Protein AF-0000000080575360 (afdb_homodimer)

pLDDT: mean 84.56, std 17.63, range [35.12, 98.69]

Foldseek 3Di:
DDPVCVVVVVVVVVVVVVPDPPPPCPPDDDDDDDDDDAADDALAKEKEKAKDADPVQQKMKIWMFIAHRVRDGDDIDIDTDHHDDRLVRRLVRVVVRVVVCVVVVHDHYHYDYPDPSNVVVVVCCVVPDDDDDPQLCVLVVVVVVVCVPPDPDDDDDPDDDPVSVVVVVCVVVPPDDDDDDDDDDD/DDPVVVVVVVVVVVVVVVPDPPPPPPPDDDDDDDDDDAADDALAKEKEKAKDADPVQQKMKIKMFIAHRVRDGDDIDIDTGRHDDRLGRRLVRVVVRVVVCVVVVHDHYHYDYPDPSNVVVVVCCVVPDDDDDPQLCVLVVVVVVVCVPPDPDDDDDPDDDPVSVVVVVCVVVPPDDDDDDDDDDD

Secondary structure (DSSP, 8-state):
--HHHHHHHHHHHHHHHHH--S----EEEEEEEEE---PPPTT-EEEEEEEEE-TTT--EEEEEEEE-TT--EEEEEEEEESS--HHHHHHHHHHHHHHHHHHTT--SEEEEES-HHHHHHHHHHHHHEEE--GGG-HHHHHHHHHGGGSPSEEEEESS--GGGHHHHHHHHHT--EEEEEEEEE-/--HHHHHHHHHHHHHHHHH--S----EEEEEEEEE---PPPTT-EEEEEEEEE-TTT--EEEEEEEE-TT--EEEEEEEEESS--HHHHHHHHHHHHHHHHHHTT--SEEEEES-HHHHHHHHHHHHHEEE--GGG-HHHHHHHHHGGGSPSEEEEESS--GGGHHHHHHHHHT--EEEEEEEEE-

Organism: Ricinus communis (NCBI:txid3988)

Sequence (372 aa):
MTVHQILAYHQEIEKANITNGGLNHNTTVRTPVSLCWNPPPSSFFKLNTDGVVHQSSGHGYVGGLIRDTNGRWVAGFSINISLCSITCAELWGVYQGLMLANRLGIVNLMVEVDSMAVTTFAERMSTTVKHIYRETNRAADRLAAFAVNLSRGVHTLQQAPLELVPWLLHDIVGVSYNRRVTVFVSMTVHQILAYHQEIEKANITNGGLNHNTTVRTPVSLCWNPPPSSFFKLNTDGVVHQSSGHGYVGGLIRDTNGRWVAGFSINISLCSITCAELWGVYQGLMLANRLGIVNLMVEVDSMAVTTFAERMSTTVKHIYRETNRAADRLAAFAVNLSRGVHTLQQAPLELVPWLLHDIVGVSYNRRVTVFVS

Solvent-accessible surface area (backbone atoms only — not comparable to full-atom values): 19581 Å² total; per-residue (Å²): 134,54,70,67,58,52,52,53,46,47,55,46,46,56,51,50,60,67,63,61,75,68,82,65,80,57,50,67,41,72,43,82,40,81,37,45,45,74,63,37,59,86,89,26,29,29,36,35,32,24,45,47,48,43,80,89,74,24,36,21,19,16,4,25,36,32,25,34,47,78,47,45,84,62,37,32,32,24,23,23,44,79,59,48,53,56,70,54,31,37,47,46,22,52,52,52,47,52,52,52,34,53,75,71,65,56,77,49,61,40,34,40,29,61,41,65,67,53,50,52,46,23,46,50,40,45,74,35,50,40,72,48,59,63,81,46,42,54,58,17,45,49,31,12,58,54,13,71,82,47,70,80,40,82,43,78,29,76,62,81,57,76,88,49,48,65,51,45,49,38,37,57,74,51,54,64,42,79,42,73,40,81,38,80,41,130,134,53,70,67,57,51,52,54,45,48,55,47,45,57,50,49,60,68,63,61,74,67,83,66,81,57,49,67,43,73,42,79,39,80,38,47,44,74,62,37,58,86,89,26,28,30,36,34,32,24,46,47,49,42,79,90,73,26,33,19,18,14,3,25,37,33,26,35,47,78,48,44,84,63,38,33,33,25,24,23,42,68,77,46,52,56,69,53,30,36,47,48,21,50,53,54,47,52,52,50,34,52,75,72,67,56,79,49,60,40,32,40,29,61,40,65,66,53,51,52,46,24,46,50,41,48,75,36,52,40,71,49,59,64,80,47,42,54,60,17,46,50,31,13,58,54,14,71,80,48,69,80,42,81,43,79,30,76,62,81,56,75,88,49,47,65,50,44,49,36,38,58,75,52,54,63,44,80,43,73,41,81,39,79,41,128

Radius of gyration: 23.25 Å; Cα contacts (8 Å, |Δi|>4): 716; chains: 2; bounding box: 64×61×52 Å

InterPro domains:
  IPR002156 Ribonuclease H domain [PF13456] (48-123)
  IPR012337 Ribonuclease H-like superfamily [SSF53098] (45-150)
  IPR036397 Ribonuclease H superfamily [G3DSA:3.30.420.10] (45-127)
  IPR044730 Ribonuclease H-like domain, plant type [cd06222] (47-144)
  IPR053151 Ribonuclease H-like [PTHR47723] (29-174)

Structure (mmCIF, N/CA/C/O backbone):
data_AF-0000000080575360-model_v1
#
loop_
_entity.id
_entity.type
_entity.pdbx_description
1 polymer 'RNase H type-1 domain-containing protein'
#
loop_
_atom_site.group_PDB
_atom_site.id
_atom_site.type_symbol
_atom_site.label_atom_id
_atom_site.label_alt_id
_atom_site.label_comp_id
_atom_site.label_asym_id
_atom_site.label_entity_id
_atom_site.label_seq_id
_atom_site.pdbx_PDB_ins_code
_atom_site.Cartn_x
_atom_site.Cartn_y
_atom_site.Cartn_z
_atom_site.occupancy
_atom_site.B_iso_or_equiv
_atom_site.auth_seq_id
_atom_site.auth_comp_id
_atom_site.auth_asym_id
_atom_site.auth_atom_id
_atom_site.pdbx_PDB_model_num
ATOM 1 N N . MET A 1 1 ? 9.281 32.844 -6.898 1 35.25 1 MET A N 1
ATOM 2 C CA . MET A 1 1 ? 9.172 31.562 -7.605 1 35.25 1 MET A CA 1
ATOM 3 C C . MET A 1 1 ? 8.367 30.562 -6.789 1 35.25 1 MET A C 1
ATOM 5 O O . MET A 1 1 ? 8.633 30.375 -5.602 1 35.25 1 MET A O 1
ATOM 9 N N . THR A 1 2 ? 7.18 30.141 -7.23 1 39.41 2 THR A N 1
ATOM 10 C CA . THR A 1 2 ? 6.23 29.375 -6.441 1 39.41 2 THR A CA 1
ATOM 11 C C . THR A 1 2 ? 6.711 27.922 -6.277 1 39.41 2 THR A C 1
ATOM 13 O O . THR A 1 2 ? 7.562 27.469 -7.035 1 39.41 2 THR A O 1
ATOM 16 N N . VAL A 1 3 ? 6.246 27.281 -5.359 1 40.88 3 VAL A N 1
ATOM 17 C CA . VAL A 1 3 ? 6.594 25.906 -5.043 1 40.88 3 VAL A CA 1
ATOM 18 C C . VAL A 1 3 ? 6.34 25.016 -6.262 1 40.88 3 VAL A C 1
ATOM 20 O O . VAL A 1 3 ? 7.148 24.141 -6.578 1 40.88 3 VAL A O 1
ATOM 23 N N . HIS A 1 4 ? 5.324 25.328 -7.027 1 42.28 4 HIS A N 1
ATOM 24 C CA . HIS A 1 4 ? 5.027 24.609 -8.258 1 42.28 4 HIS A CA 1
ATOM 25 C C . HIS A 1 4 ? 6.129 24.797 -9.297 1 42.28 4 HIS A C 1
ATOM 27 O O . HIS A 1 4 ? 6.512 23.859 -9.984 1 42.28 4 HIS A O 1
ATOM 33 N N . GLN A 1 5 ? 6.633 26.016 -9.328 1 47.97 5 GLN A N 1
ATOM 34 C CA . GLN A 1 5 ? 7.695 26.312 -10.281 1 47.97 5 GLN A CA 1
ATOM 35 C C . GLN A 1 5 ? 9 25.625 -9.883 1 47.97 5 GLN A C 1
ATOM 37 O O . GLN A 1 5 ? 9.727 25.125 -10.75 1 47.97 5 GLN A O 1
ATOM 42 N N . ILE A 1 6 ? 9.164 25.375 -8.57 1 44.34 6 ILE A N 1
ATOM 43 C CA . ILE A 1 6 ? 10.375 24.734 -8.062 1 44.34 6 ILE A CA 1
ATOM 44 C C . ILE A 1 6 ? 10.273 23.219 -8.242 1 44.34 6 ILE A C 1
ATOM 46 O O . ILE A 1 6 ? 11.227 22.594 -8.703 1 44.34 6 ILE A O 1
ATOM 50 N N . LEU A 1 7 ? 9.141 22.609 -8.094 1 48.47 7 LEU A N 1
ATOM 51 C CA . LEU A 1 7 ? 8.945 21.172 -8.266 1 48.47 7 LEU A CA 1
ATOM 52 C C . LEU A 1 7 ? 8.953 20.797 -9.742 1 48.47 7 LEU A C 1
ATOM 54 O O . LEU A 1 7 ? 9.562 19.797 -10.125 1 48.47 7 LEU A O 1
ATOM 58 N N . ALA A 1 8 ? 8.273 21.609 -10.578 1 49.69 8 ALA A N 1
ATOM 59 C CA . ALA A 1 8 ? 8.359 21.438 -12.023 1 49.69 8 ALA A CA 1
ATOM 60 C C . ALA A 1 8 ? 9.789 21.609 -12.516 1 49.69 8 ALA A C 1
ATOM 62 O O . ALA A 1 8 ? 10.25 20.875 -13.391 1 49.69 8 ALA A O 1
ATOM 63 N N . TYR A 1 9 ? 10.484 22.547 -11.969 1 45.66 9 TYR A N 1
ATOM 64 C CA . TYR A 1 9 ? 11.875 22.844 -12.305 1 45.66 9 TYR A CA 1
ATOM 65 C C . TYR A 1 9 ? 12.781 21.688 -11.867 1 45.66 9 TYR A C 1
ATOM 67 O O . TYR A 1 9 ? 13.656 21.266 -12.625 1 45.66 9 TYR A O 1
ATOM 75 N N . HIS A 1 10 ? 12.516 21.016 -10.766 1 48.59 10 HIS A N 1
ATOM 76 C CA . HIS A 1 10 ? 13.32 19.891 -10.305 1 48.59 10 HIS A CA 1
ATOM 77 C C . HIS A 1 10 ? 13.047 18.641 -11.141 1 48.59 10 HIS A C 1
ATOM 79 O O . HIS A 1 10 ? 13.977 17.906 -11.477 1 48.59 10 HIS A O 1
ATOM 85 N N . GLN A 1 11 ? 11.766 18.391 -11.43 1 50.88 11 GLN A N 1
ATOM 86 C CA . GLN A 1 11 ? 11.445 17.297 -12.336 1 50.88 11 GLN A CA 1
ATOM 87 C C . GLN A 1 11 ? 12.047 17.531 -13.719 1 50.88 11 GLN A C 1
ATOM 89 O O . GLN A 1 11 ? 12.547 16.609 -14.352 1 50.88 11 GLN A O 1
ATOM 94 N N . GLU A 1 12 ? 12.023 18.734 -14.172 1 49.62 12 GLU A N 1
ATOM 95 C CA . GLU A 1 12 ? 12.648 19.125 -15.43 1 49.62 12 GLU A CA 1
ATOM 96 C C . GLU A 1 12 ? 14.172 19.016 -15.352 1 49.62 12 GLU A C 1
ATOM 98 O O . GLU A 1 12 ? 14.812 18.578 -16.312 1 49.62 12 GLU A O 1
ATOM 103 N N . ILE A 1 13 ? 14.719 19.359 -14.227 1 44.38 13 ILE A N 1
ATOM 104 C CA . ILE A 1 13 ? 16.156 19.25 -14.039 1 44.38 13 ILE A CA 1
ATOM 105 C C . ILE A 1 13 ? 16.562 17.766 -13.984 1 44.38 13 ILE A C 1
ATOM 107 O O . ILE A 1 13 ? 17.562 17.375 -14.594 1 44.38 13 ILE A O 1
ATOM 111 N N . GLU A 1 14 ? 15.734 17 -13.305 1 45.41 14 GLU A N 1
ATOM 112 C CA . GLU A 1 14 ? 16.047 15.57 -13.273 1 45.41 14 GLU A CA 1
ATOM 113 C C . GLU A 1 14 ? 15.961 14.953 -14.664 1 45.41 14 GLU A C 1
ATOM 115 O O . GLU A 1 14 ? 16.812 14.148 -15.039 1 45.41 14 GLU A O 1
ATOM 120 N N . LYS A 1 15 ? 14.906 15.406 -15.336 1 44.59 15 LYS A N 1
ATOM 121 C CA . LYS A 1 15 ? 14.773 14.945 -16.719 1 44.59 15 LYS A CA 1
ATOM 122 C C . LYS A 1 15 ? 15.898 15.492 -17.594 1 44.59 15 LYS A C 1
ATOM 124 O O . LYS A 1 15 ? 16.438 14.781 -18.438 1 44.59 15 LYS A O 1
ATOM 129 N N . ALA A 1 16 ? 16.125 16.812 -17.484 1 43.5 16 ALA A N 1
ATOM 130 C CA . ALA A 1 16 ? 17.156 17.453 -18.297 1 43.5 16 ALA A CA 1
ATOM 131 C C . ALA A 1 16 ? 18.531 16.828 -18.016 1 43.5 16 ALA A C 1
ATOM 133 O O . ALA A 1 16 ? 19.344 16.656 -18.922 1 43.5 16 ALA A O 1
ATOM 134 N N . ASN A 1 17 ? 18.797 16.422 -16.812 1 41.41 17 ASN A N 1
ATOM 135 C CA . ASN A 1 17 ? 20.078 15.812 -16.516 1 41.41 17 ASN A CA 1
ATOM 136 C C . ASN A 1 17 ? 20.219 14.445 -17.172 1 41.41 17 ASN A C 1
ATOM 138 O O . ASN A 1 17 ? 21.344 13.961 -17.391 1 41.41 17 ASN A O 1
ATOM 142 N N . ILE A 1 18 ? 19.141 13.773 -17.469 1 38.88 18 ILE A N 1
ATOM 143 C CA . ILE A 1 18 ? 19.297 12.477 -18.109 1 38.88 18 ILE A CA 1
ATOM 144 C C . ILE A 1 18 ? 19.719 12.68 -19.562 1 38.88 18 ILE A C 1
ATOM 146 O O . ILE A 1 18 ? 20.453 11.867 -20.125 1 38.88 18 ILE A O 1
ATOM 150 N N . THR A 1 19 ? 19.047 13.656 -20.188 1 36.69 19 THR A N 1
ATOM 151 C CA . THR A 1 19 ? 19.297 13.711 -21.625 1 36.69 19 THR A CA 1
ATOM 152 C C . THR A 1 19 ? 20.703 14.258 -21.906 1 36.69 19 THR A C 1
ATOM 154 O O . THR A 1 19 ? 21.328 13.867 -22.875 1 36.69 19 THR A O 1
ATOM 157 N N . ASN A 1 20 ? 21.016 15.5 -21.578 1 38.16 20 ASN A N 1
ATOM 158 C CA . ASN A 1 20 ? 22.219 16.078 -22.156 1 38.16 20 ASN A CA 1
ATOM 159 C C . ASN A 1 20 ? 23.484 15.438 -21.594 1 38.16 20 ASN A C 1
ATOM 161 O O . ASN A 1 20 ? 23.75 15.539 -20.391 1 38.16 20 ASN A O 1
ATOM 165 N N . GLY A 1 21 ? 24.062 14.406 -22.141 1 38.56 21 GLY A N 1
ATOM 166 C CA . GLY A 1 21 ? 25.344 13.727 -22.078 1 38.56 21 GLY A CA 1
ATOM 167 C C . GLY A 1 21 ? 26.516 14.68 -21.938 1 38.56 21 GLY A C 1
ATOM 168 O O . GLY A 1 21 ? 27.672 14.258 -21.984 1 38.56 21 GLY A O 1
ATOM 169 N N . GLY A 1 22 ? 26.469 15.945 -22.609 1 38.97 22 GLY A N 1
ATOM 170 C CA . GLY A 1 22 ? 27.719 16.672 -22.406 1 38.97 22 GLY A CA 1
ATOM 171 C C . GLY A 1 22 ? 28 16.953 -20.938 1 38.97 22 GLY A C 1
ATOM 172 O O . GLY A 1 22 ? 27.094 17.266 -20.172 1 38.97 22 GLY A O 1
ATOM 173 N N . LEU A 1 23 ? 28.984 16.328 -20.25 1 40.28 23 LEU A N 1
ATOM 174 C CA . LEU A 1 23 ? 29.547 16.562 -18.922 1 40.28 23 LEU A CA 1
ATOM 175 C C . LEU A 1 23 ? 29.5 18.047 -18.578 1 40.28 23 LEU A C 1
ATOM 177 O O . LEU A 1 23 ? 30.469 18.766 -18.781 1 40.28 23 LEU A O 1
ATOM 181 N N . ASN A 1 24 ? 28.688 18.906 -19.188 1 41.62 24 ASN A N 1
ATOM 182 C CA . ASN A 1 24 ? 28.766 20.25 -18.625 1 41.62 24 ASN A CA 1
ATOM 183 C C . ASN A 1 24 ? 28.594 20.234 -17.109 1 41.62 24 ASN A C 1
ATOM 185 O O . ASN A 1 24 ? 27.641 19.641 -16.594 1 41.62 24 ASN A O 1
ATOM 189 N N . HIS A 1 25 ? 29.734 20.297 -16.281 1 48.38 25 HIS A N 1
ATOM 190 C CA . HIS A 1 25 ? 29.875 20.469 -14.844 1 48.38 25 HIS A CA 1
ATOM 191 C C . HIS A 1 25 ? 28.75 21.328 -14.289 1 48.38 25 HIS A C 1
ATOM 193 O O . HIS A 1 25 ? 28.844 22.562 -14.305 1 48.38 25 HIS A O 1
ATOM 199 N N . ASN A 1 26 ? 27.688 21.062 -14.656 1 53.66 26 ASN A N 1
ATOM 200 C CA . ASN A 1 26 ? 26.641 21.828 -13.984 1 53.66 26 ASN A CA 1
ATOM 201 C C . ASN A 1 26 ? 26.812 21.812 -12.469 1 53.66 26 ASN A C 1
ATOM 203 O O . ASN A 1 26 ? 26.812 20.75 -11.852 1 53.66 26 ASN A O 1
ATOM 207 N N . THR A 1 27 ? 27.562 22.828 -12.023 1 73.25 27 THR A N 1
ATOM 208 C CA . THR A 1 27 ? 27.766 23.062 -10.602 1 73.25 27 THR A CA 1
ATOM 209 C C . THR A 1 27 ? 26.422 23.141 -9.867 1 73.25 27 THR A C 1
ATOM 211 O O . THR A 1 27 ? 25.484 23.766 -10.359 1 73.25 27 THR A O 1
ATOM 214 N N . THR A 1 28 ? 26.125 22.234 -9.023 1 77.56 28 THR A N 1
ATOM 215 C CA . THR A 1 28 ? 24.969 22.297 -8.156 1 77.56 28 THR A CA 1
ATOM 216 C C . THR A 1 28 ? 25.234 23.172 -6.938 1 77.56 28 THR A C 1
ATOM 218 O O . THR A 1 28 ? 26.359 23.188 -6.414 1 77.56 28 THR A O 1
ATOM 221 N N . VAL A 1 29 ? 24.453 24.172 -6.793 1 83.75 29 VAL A N 1
ATOM 222 C CA . VAL A 1 29 ? 24.547 25 -5.59 1 83.75 29 VAL A CA 1
ATOM 223 C C . VAL A 1 29 ? 23.344 24.734 -4.688 1 83.75 29 VAL A C 1
ATOM 225 O O . VAL A 1 29 ? 22.234 24.438 -5.172 1 83.75 29 VAL A O 1
ATOM 228 N N . ARG A 1 30 ? 23.594 24.75 -3.447 1 84.44 30 ARG A N 1
ATOM 229 C CA . ARG A 1 30 ? 22.5 24.641 -2.479 1 84.44 30 ARG A CA 1
ATOM 230 C C . ARG A 1 30 ? 21.922 26.016 -2.156 1 84.44 30 ARG A C 1
ATOM 232 O O . ARG A 1 30 ? 22.641 26.922 -1.737 1 84.44 30 ARG A O 1
ATOM 239 N N . THR A 1 31 ? 20.672 26.219 -2.465 1 87.06 31 THR A N 1
ATOM 240 C CA . THR A 1 31 ? 20 27.484 -2.188 1 87.06 31 THR A CA 1
ATOM 241 C C . THR A 1 31 ? 18.938 27.297 -1.118 1 87.06 31 THR A C 1
ATOM 243 O O . THR A 1 31 ? 18.219 26.281 -1.11 1 87.06 31 THR A O 1
ATOM 246 N N . PRO A 1 32 ? 18.891 28.328 -0.187 1 88.25 32 PRO A N 1
ATOM 247 C CA . PRO A 1 32 ? 17.844 28.234 0.832 1 88.25 32 PRO A CA 1
ATOM 248 C C . PRO A 1 32 ? 16.453 28.516 0.276 1 88.25 32 PRO A C 1
ATOM 250 O O . PRO A 1 32 ? 16.281 29.422 -0.547 1 88.25 32 PRO A O 1
ATOM 253 N N . VAL A 1 33 ? 15.602 27.641 0.615 1 88.44 33 VAL A N 1
ATOM 254 C CA . VAL A 1 33 ? 14.203 27.859 0.254 1 88.44 33 VAL A CA 1
ATOM 255 C C . VAL A 1 33 ? 13.336 27.844 1.511 1 88.44 33 VAL A C 1
ATOM 257 O O . VAL A 1 33 ? 13.602 27.078 2.443 1 88.44 33 VAL A O 1
ATOM 260 N N . SER A 1 34 ? 12.367 28.781 1.526 1 90.5 34 SER A N 1
ATOM 261 C CA . SER A 1 34 ? 11.406 28.844 2.623 1 90.5 34 SER A CA 1
ATOM 262 C C . SER A 1 34 ? 10.172 28 2.322 1 90.5 34 SER A C 1
ATOM 264 O O . SER A 1 34 ? 9.492 28.219 1.318 1 90.5 34 SER A O 1
ATOM 266 N N . LEU A 1 35 ? 9.938 27.031 3.25 1 92.25 35 LEU A N 1
ATOM 267 C CA . LEU A 1 35 ? 8.852 26.078 3.023 1 92.25 35 LEU A CA 1
ATOM 268 C C . LEU A 1 35 ? 7.836 26.125 4.164 1 92.25 35 LEU A C 1
ATOM 270 O O . LEU A 1 35 ? 8.211 26.281 5.328 1 92.25 35 LEU A O 1
ATOM 274 N N . CYS A 1 36 ? 6.586 26.109 3.812 1 93.38 36 CYS A N 1
ATOM 275 C CA . CYS A 1 36 ? 5.523 26 4.805 1 93.38 36 CYS A CA 1
ATOM 276 C C . CYS A 1 36 ? 4.422 25.062 4.336 1 93.38 36 CYS A C 1
ATOM 278 O O . CYS A 1 36 ? 4.383 24.688 3.166 1 93.38 36 CYS A O 1
ATOM 280 N N . TRP A 1 37 ? 3.643 24.609 5.285 1 94.56 37 TRP A N 1
ATOM 281 C CA . TRP A 1 37 ? 2.477 23.812 4.898 1 94.56 37 TRP A CA 1
ATOM 282 C C . TRP A 1 37 ? 1.495 24.656 4.09 1 94.56 37 TRP A C 1
ATOM 284 O O . TRP A 1 37 ? 1.173 25.781 4.473 1 94.56 37 TRP A O 1
ATOM 294 N N . ASN A 1 38 ? 1.04 24.109 2.959 1 93.88 38 ASN A N 1
ATOM 295 C CA . ASN A 1 38 ? 0.046 24.781 2.123 1 93.88 38 ASN A CA 1
ATOM 296 C C . ASN A 1 38 ? -1.329 24.125 2.268 1 93.88 38 ASN A C 1
ATOM 298 O O . ASN A 1 38 ? -1.479 22.922 2.059 1 93.88 38 ASN A O 1
ATOM 302 N N . PRO A 1 39 ? -2.279 24.984 2.641 1 95.31 39 PRO A N 1
ATOM 303 C CA . PRO A 1 39 ? -3.627 24.406 2.75 1 95.31 39 PRO A CA 1
ATOM 304 C C . PRO A 1 39 ? -4.168 23.922 1.412 1 95.31 39 PRO A C 1
ATOM 306 O O . PRO A 1 39 ? -3.734 24.375 0.355 1 95.31 39 PRO A O 1
ATOM 309 N N . PRO A 1 40 ? -5.07 22.891 1.495 1 95.62 40 PRO A N 1
ATOM 310 C CA . PRO A 1 40 ? -5.723 22.484 0.247 1 95.62 40 PRO A CA 1
ATOM 311 C C . PRO A 1 40 ? -6.676 23.562 -0.288 1 95.62 40 PRO A C 1
ATOM 313 O O . PRO A 1 40 ? -7.074 24.453 0.453 1 95.62 40 PRO A O 1
ATOM 316 N N . PRO A 1 41 ? -6.949 23.5 -1.613 1 94.56 41 PRO A N 1
ATOM 317 C CA . PRO A 1 41 ? -7.918 24.469 -2.15 1 94.56 41 PRO A CA 1
ATOM 318 C C . PRO A 1 41 ? -9.312 24.281 -1.56 1 94.56 41 PRO A C 1
ATOM 320 O O . PRO A 1 41 ? -9.57 23.297 -0.861 1 94.56 41 PRO A O 1
ATOM 323 N N . SER A 1 42 ? -10.195 25.234 -1.88 1 95.06 42 SER A N 1
ATOM 324 C CA . SER A 1 42 ? -11.562 25.203 -1.363 1 95.06 42 SER A CA 1
ATOM 325 C C . SER A 1 42 ? -12.273 23.922 -1.752 1 95.06 42 SER A C 1
ATOM 327 O O . SER A 1 42 ? -12.125 23.438 -2.877 1 95.06 42 SER A O 1
ATOM 329 N N . SER A 1 43 ? -13.031 23.297 -0.833 1 95.06 43 SER A N 1
ATOM 330 C CA . SER A 1 43 ? -13.859 22.109 -1.013 1 95.06 43 SER A CA 1
ATOM 331 C C . SER A 1 43 ? -13.023 20.844 -0.953 1 95.06 43 SER A C 1
ATOM 333 O O . SER A 1 43 ? -13.555 19.734 -1.096 1 95.06 43 SER A O 1
ATOM 335 N N . PHE A 1 44 ? -11.695 21.078 -0.755 1 96.62 44 PHE A N 1
ATOM 336 C CA . PHE A 1 44 ? -10.828 19.906 -0.64 1 96.62 44 PHE A CA 1
ATOM 337 C C . PHE A 1 44 ? -10.367 19.719 0.8 1 96.62 44 PHE A C 1
ATOM 339 O O . PHE A 1 44 ? -10.414 20.656 1.602 1 96.62 44 PHE A O 1
ATOM 346 N N . PHE A 1 45 ? -9.961 18.531 1.063 1 97.94 45 PHE A N 1
ATOM 347 C CA . PHE A 1 45 ? -9.273 18.172 2.301 1 97.94 45 PHE A CA 1
ATOM 348 C C . PHE A 1 45 ? -7.871 17.641 2.012 1 97.94 45 PHE A C 1
ATOM 350 O O . PHE A 1 45 ? -7.578 17.234 0.888 1 97.94 45 PHE A O 1
ATOM 357 N N . LYS A 1 46 ? -7.078 17.75 3.039 1 98.31 46 LYS A N 1
ATOM 358 C CA . LYS A 1 46 ? -5.711 17.281 2.857 1 98.31 46 LYS A CA 1
ATOM 359 C C . LYS A 1 46 ? -5.332 16.266 3.93 1 98.31 46 LYS A C 1
ATOM 361 O O . LYS A 1 46 ? -5.547 16.5 5.121 1 98.31 46 LYS A O 1
ATOM 366 N N . LEU A 1 47 ? -4.816 15.156 3.436 1 98.25 47 LEU A N 1
ATOM 367 C CA . LEU A 1 47 ? -4.242 14.125 4.293 1 98.25 47 LEU A CA 1
ATOM 368 C C . LEU A 1 47 ? -2.719 14.211 4.301 1 98.25 47 LEU A C 1
ATOM 370 O O . LEU A 1 47 ? -2.086 14.188 3.242 1 98.25 47 LEU A O 1
ATOM 374 N N . ASN A 1 48 ? -2.127 14.383 5.461 1 98.44 48 ASN A N 1
ATOM 375 C CA . ASN A 1 48 ? -0.691 14.242 5.68 1 98.44 48 ASN A CA 1
ATOM 376 C C . ASN A 1 48 ? -0.371 13.031 6.543 1 98.44 48 ASN A C 1
ATOM 378 O O . ASN A 1 48 ? -1.029 12.789 7.559 1 98.44 48 ASN A O 1
ATOM 382 N N . THR A 1 49 ? 0.586 12.219 6.098 1 97.81 49 THR A N 1
ATOM 383 C CA . THR A 1 49 ? 0.984 11.047 6.867 1 97.81 49 THR A CA 1
ATOM 384 C C . THR A 1 49 ? 2.5 11 7.035 1 97.81 49 THR A C 1
ATOM 386 O O . THR A 1 49 ? 3.234 11.641 6.281 1 97.81 49 THR A O 1
ATOM 389 N N . ASP A 1 50 ? 2.916 10.336 8.062 1 96.88 50 ASP A N 1
ATOM 390 C CA . ASP A 1 50 ? 4.328 10.094 8.328 1 96.88 50 ASP A CA 1
ATOM 391 C C . ASP A 1 50 ? 4.52 8.797 9.117 1 96.88 50 ASP A C 1
ATOM 393 O O . ASP A 1 50 ? 3.604 8.344 9.812 1 96.88 50 ASP A O 1
ATOM 397 N N . GLY A 1 51 ? 5.656 8.18 8.898 1 94.75 51 GLY A N 1
ATOM 398 C CA . GLY A 1 51 ? 6.027 6.973 9.617 1 94.75 51 GLY A CA 1
ATOM 399 C C . GLY A 1 51 ? 7.465 6.988 10.102 1 94.75 51 GLY A C 1
ATOM 400 O O . GLY A 1 51 ? 8.352 7.512 9.422 1 94.75 51 GLY A O 1
ATOM 401 N N . VAL A 1 52 ? 7.637 6.43 11.297 1 92.44 52 VAL A N 1
ATOM 402 C CA . VAL A 1 52 ? 8.969 6.281 11.875 1 92.44 52 VAL A CA 1
ATOM 403 C C . VAL A 1 52 ? 9.172 4.84 12.336 1 92.44 52 VAL A C 1
ATOM 405 O O . VAL A 1 52 ? 8.234 4.191 12.805 1 92.44 52 VAL A O 1
ATOM 408 N N . VAL A 1 53 ? 10.32 4.367 12.031 1 90.81 53 VAL A N 1
ATOM 409 C CA . VAL A 1 53 ? 10.648 3.025 12.492 1 90.81 53 VAL A CA 1
ATOM 410 C C . VAL A 1 53 ? 11.922 3.072 13.336 1 90.81 53 VAL A C 1
ATOM 412 O O . VAL A 1 53 ? 12.922 3.678 12.93 1 90.81 53 VAL A O 1
ATOM 415 N N . HIS A 1 54 ? 11.773 2.486 14.492 1 88.5 54 HIS A N 1
ATOM 416 C CA . HIS A 1 54 ? 12.977 2.33 15.312 1 88.5 54 HIS A CA 1
ATOM 417 C C . HIS A 1 54 ? 13.812 1.152 14.836 1 88.5 54 HIS A C 1
ATOM 419 O O . HIS A 1 54 ? 13.398 -0.002 14.953 1 88.5 54 HIS A O 1
ATOM 425 N N . GLN A 1 55 ? 14.961 1.458 14.367 1 79.38 55 GLN A N 1
ATOM 426 C CA . GLN A 1 55 ? 15.797 0.473 13.703 1 79.38 55 GLN A CA 1
ATOM 427 C C . GLN A 1 55 ? 16.188 -0.654 14.656 1 79.38 55 GLN A C 1
ATOM 429 O O . GLN A 1 55 ? 16.297 -1.811 14.242 1 79.38 55 GLN A O 1
ATOM 434 N N . SER A 1 56 ? 16.359 -0.355 15.945 1 80.56 56 SER A N 1
ATOM 435 C CA . SER A 1 56 ? 16.812 -1.355 16.906 1 80.56 56 SER A CA 1
ATOM 436 C C . SER A 1 56 ? 15.719 -2.381 17.188 1 80.56 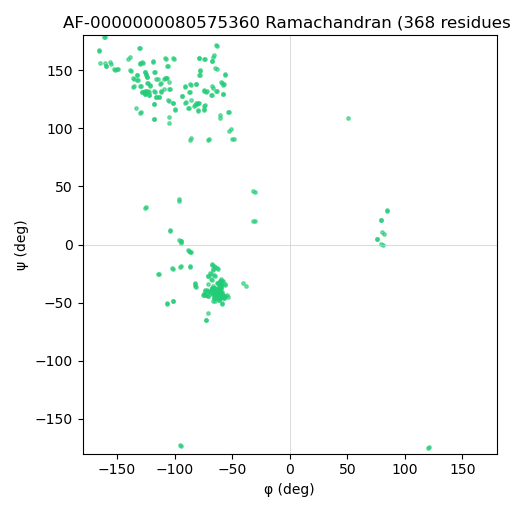56 SER A C 1
ATOM 438 O O . SER A 1 56 ? 15.984 -3.582 17.25 1 80.56 56 SER A O 1
ATOM 440 N N . SER A 1 57 ? 14.516 -1.97 17.297 1 77.88 57 SER A N 1
ATOM 441 C CA . SER A 1 57 ? 13.414 -2.836 17.688 1 77.88 57 SER A CA 1
ATOM 442 C C . SER A 1 57 ? 12.578 -3.258 16.484 1 77.88 57 SER A C 1
ATOM 444 O O . SER A 1 57 ? 11.852 -4.25 16.531 1 77.88 57 SER A O 1
ATOM 446 N N . GLY A 1 58 ? 12.68 -2.492 15.414 1 80.19 58 GLY A N 1
ATOM 447 C CA . GLY A 1 58 ? 11.844 -2.734 14.25 1 80.19 58 GLY A CA 1
ATOM 448 C C . GLY A 1 58 ? 10.414 -2.266 14.438 1 80.19 58 GLY A C 1
ATOM 449 O O . GLY A 1 58 ? 9.562 -2.496 13.578 1 80.19 58 GLY A O 1
ATOM 450 N N . HIS A 1 59 ? 10.148 -1.598 15.609 1 87.56 59 HIS A N 1
ATOM 451 C CA . HIS A 1 59 ? 8.812 -1.065 15.867 1 87.56 59 HIS A CA 1
ATOM 452 C C . HIS A 1 59 ? 8.555 0.184 15.031 1 87.56 59 HIS A C 1
ATOM 454 O O . HIS A 1 59 ? 9.422 1.044 14.906 1 87.56 59 HIS A O 1
ATOM 460 N N . GLY A 1 60 ? 7.383 0.134 14.438 1 91.19 60 GLY A N 1
ATOM 461 C CA . GLY A 1 60 ? 6.992 1.27 13.617 1 91.19 60 GLY A CA 1
ATOM 462 C C . GLY A 1 60 ? 5.883 2.1 14.242 1 91.19 60 GLY A C 1
ATOM 463 O O . GLY A 1 60 ? 5.023 1.568 14.945 1 91.19 60 GLY A O 1
ATOM 464 N N . TYR A 1 61 ? 5.984 3.369 14.062 1 94.5 61 TYR A N 1
ATOM 465 C CA . TYR A 1 61 ? 4.977 4.332 14.5 1 94.5 61 TYR A CA 1
ATOM 466 C C . TYR A 1 61 ? 4.523 5.211 13.336 1 94.5 61 TYR A C 1
ATOM 468 O O . TYR A 1 61 ? 5.352 5.711 12.57 1 94.5 61 TYR A O 1
ATOM 476 N N . VAL A 1 62 ? 3.223 5.281 13.227 1 96.19 62 VAL A N 1
ATOM 477 C CA . VAL A 1 62 ? 2.668 6.02 12.094 1 96.19 62 VAL A CA 1
ATOM 478 C C . VAL A 1 62 ? 1.717 7.102 12.602 1 96.19 62 VAL A C 1
ATOM 480 O O . VAL A 1 62 ? 1.071 6.934 13.641 1 96.19 62 VAL A O 1
ATOM 483 N N . GLY A 1 63 ? 1.679 8.195 11.914 1 97.56 63 GLY A N 1
ATOM 484 C CA . GLY A 1 63 ? 0.737 9.273 12.172 1 97.56 63 GLY A CA 1
ATOM 485 C C . GLY A 1 63 ? 0.145 9.867 10.906 1 97.56 63 GLY A C 1
ATOM 486 O O . GLY A 1 63 ? 0.803 9.906 9.867 1 97.56 63 GLY A O 1
ATOM 487 N N . GLY A 1 64 ? -1.055 10.336 11.008 1 98.44 64 GLY A N 1
ATOM 488 C CA . GLY A 1 64 ? -1.725 11.016 9.914 1 98.44 64 GLY A CA 1
ATOM 489 C C . GLY A 1 64 ? -2.869 11.898 10.367 1 98.44 64 GLY A C 1
ATOM 490 O O . GLY A 1 64 ? -3.416 11.703 11.461 1 98.44 64 GLY A O 1
ATOM 491 N N . LEU A 1 65 ? -3.133 12.883 9.57 1 98.69 65 LEU A N 1
ATOM 492 C CA . LEU A 1 65 ? -4.234 13.781 9.898 1 98.69 65 LEU A CA 1
ATOM 493 C C . LEU A 1 65 ? -4.875 14.344 8.633 1 98.69 65 LEU A C 1
ATOM 495 O O . LEU A 1 65 ? -4.211 14.477 7.605 1 98.69 65 LEU A O 1
ATOM 499 N N . ILE A 1 66 ? -6.125 14.648 8.711 1 98.44 66 ILE A N 1
ATOM 500 C CA . ILE A 1 66 ? -6.91 15.289 7.664 1 98.44 66 ILE A CA 1
ATOM 501 C C . ILE A 1 66 ? -7.332 16.688 8.109 1 98.44 66 ILE A C 1
ATOM 503 O O . ILE A 1 66 ? -7.844 16.859 9.211 1 98.44 66 ILE A O 1
ATOM 507 N N . ARG A 1 67 ? -7.02 17.609 7.281 1 98.38 67 ARG A N 1
ATOM 508 C CA . ARG A 1 67 ? -7.379 19 7.566 1 98.38 67 ARG A CA 1
ATOM 509 C C . ARG A 1 67 ? -8.133 19.625 6.398 1 98.38 67 ARG A C 1
ATOM 511 O O . ARG A 1 67 ? -8.008 19.156 5.258 1 98.38 67 ARG A O 1
ATOM 518 N N . ASP A 1 68 ? -8.914 20.672 6.754 1 97.62 68 ASP A N 1
ATOM 519 C CA . ASP A 1 68 ? -9.672 21.359 5.703 1 97.62 68 ASP A CA 1
ATOM 520 C C . ASP A 1 68 ? -8.914 22.578 5.18 1 97.62 68 ASP A C 1
ATOM 522 O O . ASP A 1 68 ? -7.73 22.75 5.48 1 97.62 68 ASP A O 1
ATOM 526 N N . THR A 1 69 ? -9.578 23.391 4.297 1 96.75 69 THR A N 1
ATOM 527 C CA . THR A 1 69 ? -8.945 24.5 3.594 1 96.75 69 THR A CA 1
ATOM 528 C C . THR A 1 69 ? -8.5 25.578 4.574 1 96.75 69 THR A C 1
ATOM 530 O O . THR A 1 69 ? -7.633 26.406 4.262 1 96.75 69 THR A O 1
ATOM 533 N N . ASN A 1 70 ? -9.031 25.609 5.754 1 95.94 70 ASN A N 1
ATOM 534 C CA . ASN A 1 70 ? -8.664 26.594 6.766 1 95.94 70 ASN A CA 1
ATOM 535 C C . ASN A 1 70 ? -7.59 26.062 7.711 1 95.94 70 ASN A C 1
ATOM 537 O O . ASN A 1 70 ? -7.215 26.734 8.672 1 95.94 70 ASN A O 1
ATOM 541 N N . GLY A 1 71 ? -7.145 24.891 7.441 1 96.31 71 GLY A N 1
ATOM 542 C CA . GLY A 1 71 ? -6.125 24.281 8.281 1 96.31 71 GLY A CA 1
ATOM 543 C C . GLY A 1 71 ? -6.691 23.641 9.531 1 96.31 71 GLY A C 1
ATOM 544 O O . GLY A 1 71 ? -5.938 23.219 10.414 1 96.31 71 GLY A O 1
ATOM 545 N N . ARG A 1 72 ? -7.973 23.547 9.633 1 95.75 72 ARG A N 1
ATOM 546 C CA . ARG A 1 72 ? -8.625 23.016 10.812 1 95.75 72 ARG A CA 1
ATOM 547 C C . ARG A 1 72 ? -8.562 21.484 10.828 1 95.75 72 ARG A C 1
ATOM 549 O O . ARG A 1 72 ? -8.727 20.844 9.781 1 95.75 72 ARG A O 1
ATOM 556 N N . TRP A 1 73 ? -8.453 20.969 12.031 1 97.44 73 TRP A N 1
ATOM 557 C CA . TRP A 1 73 ? -8.438 19.531 12.266 1 97.44 73 TRP A CA 1
ATOM 558 C C . TRP A 1 73 ? -9.797 18.922 11.953 1 97.44 73 TRP A C 1
ATOM 560 O O . TRP A 1 73 ? -10.828 19.359 12.477 1 97.44 73 TRP A O 1
ATOM 570 N N . VAL A 1 74 ? -9.844 17.875 11.148 1 97.94 74 VAL A N 1
ATOM 571 C CA . VAL A 1 74 ? -11.062 17.125 10.859 1 97.94 74 VAL A CA 1
ATOM 572 C C . VAL A 1 74 ? -11.016 15.773 11.57 1 97.94 74 VAL A C 1
ATOM 574 O O . VAL A 1 74 ? -11.977 15.398 12.25 1 97.94 74 VAL A O 1
ATOM 577 N N . ALA A 1 75 ? -9.914 15.047 11.391 1 98.06 75 ALA A N 1
ATOM 578 C CA . ALA A 1 75 ? -9.664 13.75 12.023 1 98.06 75 ALA A CA 1
ATOM 579 C C . ALA A 1 75 ? -8.195 13.359 11.906 1 98.06 75 ALA A C 1
ATOM 581 O O . ALA A 1 75 ? -7.43 13.992 11.18 1 98.06 75 ALA A O 1
ATOM 582 N N . GLY A 1 76 ? -7.82 12.398 12.633 1 98.19 76 GLY A N 1
ATOM 583 C CA . GLY A 1 76 ? -6.465 11.875 12.562 1 98.19 76 GLY A CA 1
ATOM 584 C C . GLY A 1 76 ? -6.336 10.469 13.133 1 98.19 76 GLY A C 1
ATOM 585 O O . GLY A 1 76 ? -7.336 9.859 13.508 1 98.19 76 GLY A O 1
ATOM 586 N N . PHE A 1 77 ? -5.129 9.953 13.062 1 97.38 77 PHE A N 1
ATOM 587 C CA . PHE A 1 77 ? -4.867 8.625 13.609 1 97.38 77 PHE A CA 1
ATOM 588 C C . PHE A 1 77 ? -3.395 8.469 13.969 1 97.38 77 PHE A C 1
ATOM 590 O O . PHE A 1 77 ? -2.545 9.203 13.469 1 97.38 77 PHE A O 1
ATOM 597 N N . SER A 1 78 ? -3.158 7.641 14.82 1 97.31 78 SER A N 1
ATOM 598 C CA . SER A 1 78 ? -1.836 7.133 15.164 1 97.31 78 SER A CA 1
ATOM 599 C C . SER A 1 78 ? -1.826 5.609 15.227 1 97.31 78 SER A C 1
ATOM 601 O O . SER A 1 78 ? -2.805 4.996 15.656 1 97.31 78 SER A O 1
ATOM 603 N N . ILE A 1 79 ? -0.723 5.098 14.742 1 93.19 79 ILE A N 1
ATOM 604 C CA . ILE A 1 79 ? -0.633 3.643 14.688 1 93.19 79 ILE A CA 1
ATOM 605 C C . ILE A 1 79 ? 0.667 3.182 15.344 1 93.19 79 ILE A C 1
ATOM 607 O O . ILE A 1 79 ? 1.734 3.74 15.086 1 93.19 79 ILE A O 1
ATOM 611 N N . ASN A 1 80 ? 0.53 2.244 16.188 1 91.69 80 ASN A N 1
ATOM 612 C CA . ASN A 1 80 ? 1.657 1.501 16.75 1 91.69 80 ASN A CA 1
ATOM 613 C C . ASN A 1 80 ? 1.759 0.104 16.141 1 91.69 80 ASN A C 1
ATOM 615 O O . ASN A 1 80 ? 0.938 -0.767 16.438 1 91.69 80 ASN A O 1
ATOM 619 N N . ILE A 1 81 ? 2.746 -0.045 15.234 1 82.75 81 ILE A N 1
ATOM 620 C CA . ILE A 1 81 ? 2.883 -1.271 14.453 1 82.75 81 ILE A CA 1
ATOM 621 C C . ILE A 1 81 ? 4.051 -2.096 14.992 1 82.75 81 ILE A C 1
ATOM 623 O O . ILE A 1 81 ? 5.105 -1.548 15.328 1 82.75 81 ILE A O 1
ATOM 627 N N . SER A 1 82 ? 3.729 -3.439 15.008 1 77.69 82 SER A N 1
ATOM 628 C CA . SER A 1 82 ? 4.82 -4.34 15.367 1 77.69 82 SER A CA 1
ATOM 629 C C . SER A 1 82 ? 5.66 -4.707 14.148 1 77.69 82 SER A C 1
ATOM 631 O O . SER A 1 82 ? 5.121 -5.113 13.117 1 77.69 82 SER A O 1
ATOM 633 N N . LEU A 1 83 ? 6.93 -4.5 14.164 1 69.44 83 LEU A N 1
ATOM 634 C CA . LEU A 1 83 ? 7.965 -4.895 13.211 1 69.44 83 LEU A CA 1
ATOM 635 C C . LEU A 1 83 ? 7.578 -4.496 11.797 1 69.44 83 LEU A C 1
ATOM 637 O O . LEU A 1 83 ? 6.652 -5.066 11.219 1 69.44 83 LEU A O 1
ATOM 641 N N . CYS A 1 84 ? 8.148 -3.609 11.242 1 74.88 84 CYS A N 1
ATOM 642 C CA . CYS A 1 84 ? 7.906 -3.176 9.875 1 74.88 84 CYS A CA 1
ATOM 643 C C . CYS A 1 84 ? 9.094 -2.385 9.336 1 74.88 84 CYS A C 1
ATOM 645 O O . CYS A 1 84 ? 9.922 -1.897 10.109 1 74.88 84 CYS A O 1
ATOM 647 N N . SER A 1 85 ? 9.203 -2.385 8.008 1 80.25 85 SER A N 1
ATOM 648 C CA . SER A 1 85 ? 10.148 -1.474 7.379 1 80.25 85 SER A CA 1
ATOM 649 C C . SER A 1 85 ? 9.594 -0.057 7.301 1 80.25 85 SER A C 1
ATOM 651 O O . SER A 1 85 ? 8.383 0.149 7.461 1 80.25 85 SER A O 1
ATOM 653 N N . ILE A 1 86 ? 10.508 0.846 7.133 1 86.25 86 ILE A N 1
ATOM 654 C CA . ILE A 1 86 ? 10.109 2.248 7.066 1 86.25 86 ILE A CA 1
ATOM 655 C C . ILE A 1 86 ? 9.125 2.453 5.922 1 86.25 86 ILE A C 1
ATOM 657 O O . ILE A 1 86 ? 8.109 3.133 6.082 1 86.25 86 ILE A O 1
ATOM 661 N N . THR A 1 87 ? 9.367 1.917 4.781 1 85 87 THR A N 1
ATOM 662 C CA . THR A 1 87 ? 8.484 2.045 3.629 1 85 87 THR A CA 1
ATOM 663 C C . THR A 1 87 ? 7.109 1.447 3.938 1 85 87 THR A C 1
ATOM 665 O O . THR A 1 87 ? 6.082 2.023 3.578 1 85 87 THR A O 1
ATOM 668 N N . CYS A 1 88 ? 7.117 0.357 4.617 1 82.94 88 CYS A N 1
ATOM 669 C CA . CYS A 1 88 ? 5.859 -0.273 5.008 1 82.94 88 CYS A CA 1
ATOM 670 C C . CYS A 1 88 ? 5.059 0.633 5.938 1 82.94 88 CYS A C 1
ATOM 672 O O . CYS A 1 88 ? 3.854 0.802 5.758 1 82.94 88 CYS A O 1
ATOM 674 N N . ALA A 1 89 ? 5.715 1.188 6.902 1 88.06 89 ALA A N 1
ATOM 675 C CA . ALA A 1 89 ? 5.051 2.088 7.84 1 88.06 89 ALA A CA 1
ATOM 676 C C . ALA A 1 89 ? 4.418 3.271 7.113 1 88.06 89 ALA A C 1
ATOM 678 O O . ALA A 1 89 ? 3.273 3.639 7.391 1 88.06 89 ALA A O 1
ATOM 679 N N . GLU A 1 90 ? 5.156 3.818 6.219 1 91.12 90 GLU A N 1
ATOM 680 C CA . GLU A 1 90 ? 4.684 4.965 5.449 1 91.12 90 GLU A CA 1
ATOM 681 C C . GLU A 1 90 ? 3.484 4.59 4.582 1 91.12 90 GLU A C 1
ATOM 683 O O . GLU A 1 90 ? 2.516 5.348 4.492 1 91.12 90 GLU A O 1
ATOM 688 N N . LEU A 1 91 ? 3.521 3.48 3.984 1 89.12 91 LEU A N 1
ATOM 689 C CA . LEU A 1 91 ? 2.418 3.006 3.156 1 89.12 91 LEU A CA 1
ATOM 690 C C . LEU A 1 91 ? 1.18 2.736 4.004 1 89.12 91 LEU A C 1
ATOM 692 O O . LEU A 1 91 ? 0.057 3.031 3.586 1 89.12 91 LEU A O 1
ATOM 696 N N . TRP A 1 92 ? 1.42 2.248 5.145 1 88.19 92 TRP A N 1
ATOM 697 C CA . TRP A 1 92 ? 0.314 2.004 6.066 1 88.19 92 TRP A CA 1
ATOM 698 C C . TRP A 1 92 ? -0.377 3.311 6.445 1 88.19 92 TRP A C 1
ATOM 700 O O . TRP A 1 92 ? -1.601 3.354 6.586 1 88.19 92 TRP A O 1
ATOM 710 N N . GLY A 1 93 ? 0.422 4.266 6.652 1 93.44 93 GLY A N 1
ATOM 711 C CA . GLY A 1 93 ? -0.148 5.57 6.938 1 93.44 93 GLY A CA 1
ATOM 712 C C . GLY A 1 93 ? -1.078 6.066 5.848 1 93.44 93 GLY A C 1
ATOM 713 O O . GLY A 1 93 ? -2.176 6.551 6.133 1 93.44 93 GLY A O 1
ATOM 714 N N . VAL A 1 94 ? -0.655 5.949 4.637 1 93.12 94 VAL A N 1
ATOM 715 C CA . VAL A 1 94 ? -1.462 6.395 3.508 1 93.12 94 VAL A CA 1
ATOM 716 C C . VAL A 1 94 ? -2.742 5.566 3.426 1 93.12 94 VAL A C 1
ATOM 718 O O . VAL A 1 94 ? -3.834 6.117 3.26 1 93.12 94 VAL A O 1
ATOM 721 N N . TYR A 1 95 ? -2.623 4.273 3.594 1 88.94 95 TYR A N 1
ATOM 722 C CA . TYR A 1 95 ? -3.781 3.385 3.551 1 88.94 95 TYR A CA 1
ATOM 723 C C . TYR A 1 95 ? -4.801 3.766 4.617 1 88.94 95 TYR A C 1
ATOM 725 O O . TYR A 1 95 ? -5.984 3.932 4.32 1 88.94 95 TYR A O 1
ATOM 733 N N . GLN A 1 96 ? -4.344 3.91 5.828 1 91.12 96 GLN A N 1
ATOM 734 C CA . GLN A 1 96 ? -5.234 4.238 6.934 1 91.12 96 GLN A CA 1
ATOM 735 C C . GLN A 1 96 ? -5.898 5.598 6.719 1 91.12 96 GLN A C 1
ATOM 737 O O . GLN A 1 96 ? -7.07 5.777 7.051 1 91.12 96 GLN A O 1
ATOM 742 N N . GLY A 1 97 ? -5.105 6.484 6.266 1 94.5 97 GLY A N 1
ATOM 743 C CA . GLY A 1 97 ? -5.656 7.797 5.977 1 94.5 97 GLY A CA 1
ATOM 744 C C . GLY A 1 97 ? -6.754 7.766 4.926 1 94.5 97 GLY A C 1
ATOM 745 O O . GLY A 1 97 ? -7.77 8.445 5.062 1 94.5 97 GLY A O 1
ATOM 746 N N . LEU A 1 98 ? -6.551 7.035 3.881 1 90.81 98 LEU A N 1
ATOM 747 C CA . LEU A 1 98 ? -7.555 6.91 2.83 1 90.81 98 LEU A CA 1
ATOM 748 C C . LEU A 1 98 ? -8.812 6.234 3.361 1 90.81 98 LEU A C 1
ATOM 750 O O . LEU A 1 98 ? -9.93 6.637 3.023 1 90.81 98 LEU A O 1
ATOM 754 N N . MET A 1 99 ? -8.617 5.227 4.164 1 89.06 99 MET A N 1
ATOM 755 C CA . MET A 1 99 ? -9.758 4.562 4.773 1 89.06 99 MET A CA 1
ATOM 756 C C . MET A 1 99 ? -10.539 5.527 5.656 1 89.06 99 MET A C 1
ATOM 758 O O . MET A 1 99 ? -11.773 5.535 5.637 1 89.06 99 MET A O 1
ATOM 762 N N . LEU A 1 100 ? -9.82 6.301 6.434 1 93.19 100 LEU A N 1
ATOM 763 C CA . LEU A 1 100 ? -10.445 7.293 7.305 1 93.19 100 LEU A CA 1
ATOM 764 C C . LEU A 1 100 ? -11.227 8.312 6.492 1 93.19 100 LEU A C 1
ATOM 766 O O . LEU A 1 100 ? -12.359 8.656 6.844 1 93.19 100 LEU A O 1
ATOM 770 N N . ALA A 1 101 ? -10.625 8.781 5.418 1 93.94 101 ALA A N 1
ATOM 771 C CA . ALA A 1 101 ? -11.297 9.734 4.547 1 93.94 101 ALA A CA 1
ATOM 772 C C . ALA A 1 101 ? -12.586 9.148 3.973 1 93.94 101 ALA A C 1
ATOM 774 O O . ALA A 1 101 ? -13.617 9.82 3.924 1 93.94 101 ALA A O 1
ATOM 775 N N . ASN A 1 102 ? -12.523 7.91 3.533 1 88.88 102 ASN A N 1
ATOM 776 C CA . ASN A 1 102 ? -13.703 7.227 3 1 88.88 102 ASN A CA 1
ATOM 777 C C . ASN A 1 102 ? -14.812 7.129 4.039 1 88.88 102 ASN A C 1
ATOM 779 O O . ASN A 1 102 ? -15.977 7.371 3.732 1 88.88 102 ASN A O 1
ATOM 783 N N . ARG A 1 103 ? -14.422 6.785 5.215 1 90.94 103 ARG A N 1
ATOM 784 C CA . ARG A 1 103 ? -15.391 6.648 6.297 1 90.94 103 ARG A CA 1
ATOM 785 C C . ARG A 1 103 ? -16.078 7.977 6.586 1 90.94 103 ARG A C 1
ATOM 787 O O . ARG A 1 103 ? -17.266 8 6.961 1 90.94 103 ARG A O 1
ATOM 794 N N . LEU A 1 104 ? -15.383 9.039 6.418 1 94.81 104 LEU A N 1
ATOM 795 C CA . LEU A 1 104 ? -15.906 10.375 6.703 1 94.81 104 LEU A CA 1
ATOM 796 C C . LEU A 1 104 ? -16.656 10.938 5.5 1 94.81 104 LEU A C 1
ATOM 798 O O . LEU A 1 104 ? -17.172 12.047 5.555 1 94.81 104 LEU A O 1
ATOM 802 N N . GLY A 1 105 ? -16.594 10.188 4.352 1 93.69 105 GLY A N 1
ATOM 803 C CA . GLY A 1 105 ? -17.297 10.625 3.152 1 93.69 105 GLY A CA 1
ATOM 804 C C . GLY A 1 105 ? -16.562 11.711 2.395 1 93.69 105 GLY A C 1
ATOM 805 O O . GLY A 1 105 ? -17.188 12.492 1.67 1 93.69 105 GLY A O 1
ATOM 806 N N . ILE A 1 106 ? -15.312 11.812 2.617 1 94.25 106 ILE A N 1
ATOM 807 C CA . ILE A 1 106 ? -14.523 12.836 1.934 1 94.25 106 ILE A CA 1
ATOM 808 C C . ILE A 1 106 ? -14.203 12.367 0.514 1 94.25 106 ILE A C 1
ATOM 810 O O . ILE A 1 106 ? -13.539 11.352 0.322 1 94.25 106 ILE A O 1
ATOM 814 N N . VAL A 1 107 ? -14.586 13.109 -0.435 1 90.88 107 VAL A N 1
ATOM 815 C CA . VAL A 1 107 ? -14.406 12.758 -1.838 1 90.88 107 VAL A CA 1
ATOM 816 C C . VAL A 1 107 ? -13.211 13.523 -2.412 1 90.88 107 VAL A C 1
ATOM 818 O O . VAL A 1 107 ? -12.32 12.93 -3.029 1 90.88 107 VAL A O 1
ATOM 821 N N . ASN A 1 108 ? -13.18 14.836 -2.16 1 94.19 108 ASN A N 1
ATOM 822 C CA . ASN A 1 108 ? -12.094 15.688 -2.639 1 94.19 108 ASN A CA 1
ATOM 823 C C . ASN A 1 108 ? -10.922 15.695 -1.663 1 94.19 108 ASN A C 1
ATOM 825 O O . ASN A 1 108 ? -10.875 16.516 -0.75 1 94.19 108 ASN A O 1
ATOM 829 N N . LEU A 1 109 ? -10.016 14.742 -1.913 1 95.44 109 LEU A N 1
ATOM 830 C CA . LEU A 1 109 ? -8.914 14.562 -0.975 1 95.44 109 LEU A CA 1
ATOM 831 C C . LEU A 1 109 ? -7.566 14.719 -1.676 1 95.44 109 LEU A C 1
ATOM 833 O O . LEU A 1 109 ? -7.363 14.18 -2.764 1 95.44 109 LEU A O 1
ATOM 837 N N . MET A 1 110 ? -6.73 15.5 -1.087 1 95.81 110 MET A N 1
ATOM 838 C CA . MET A 1 110 ? -5.316 15.57 -1.457 1 95.81 110 MET A CA 1
ATOM 839 C C . MET A 1 110 ? -4.449 14.844 -0.439 1 95.81 110 MET A C 1
ATOM 841 O O . MET A 1 110 ? -4.652 14.977 0.769 1 95.81 110 MET A O 1
ATOM 845 N N . VAL A 1 111 ? -3.539 14.039 -0.922 1 96.62 111 VAL A N 1
ATOM 846 C CA . VAL A 1 111 ? -2.666 13.281 -0.03 1 96.62 111 VAL A CA 1
ATOM 847 C C . VAL A 1 111 ? -1.218 13.727 -0.227 1 96.62 111 VAL A C 1
ATOM 849 O O . VAL A 1 111 ? -0.716 13.75 -1.354 1 96.62 111 VAL A O 1
ATOM 852 N N . GLU A 1 112 ? -0.59 14.086 0.889 1 96.88 112 GLU A N 1
ATOM 853 C CA . GLU A 1 112 ? 0.813 14.492 0.847 1 96.88 112 GLU A CA 1
ATOM 854 C C . GLU A 1 112 ? 1.652 13.656 1.814 1 96.88 112 GLU A C 1
ATOM 856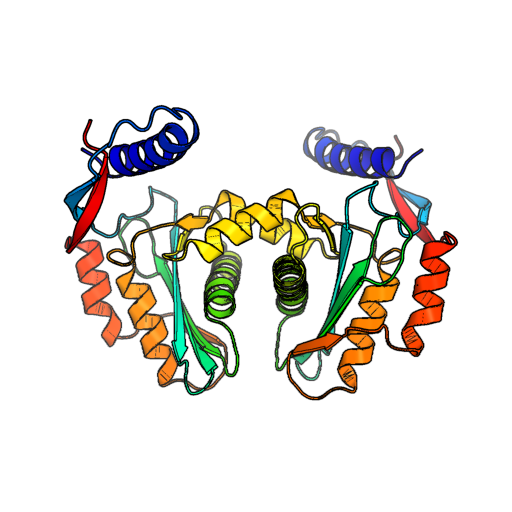 O O . GLU A 1 112 ? 1.267 13.461 2.969 1 96.88 112 GLU A O 1
ATOM 861 N N . VAL A 1 113 ? 2.783 13.156 1.299 1 95.69 113 VAL A N 1
ATOM 862 C CA . VAL A 1 113 ? 3.709 12.344 2.08 1 95.69 113 VAL A CA 1
ATOM 863 C C . VAL A 1 113 ? 5.137 12.844 1.873 1 95.69 113 VAL A C 1
ATOM 865 O O . VAL A 1 113 ? 5.477 13.344 0.8 1 95.69 113 VAL A O 1
ATOM 868 N N . ASP A 1 114 ? 5.934 12.773 2.861 1 93.38 114 ASP A N 1
ATOM 869 C CA . ASP A 1 114 ? 7.324 13.188 2.684 1 93.38 114 ASP A CA 1
ATOM 870 C C . ASP A 1 114 ? 8.219 11.984 2.395 1 93.38 114 ASP A C 1
ATOM 872 O O . ASP A 1 114 ? 9.297 11.852 2.984 1 93.38 114 ASP A O 1
ATOM 876 N N . SER A 1 115 ? 7.797 11.023 1.657 1 91.56 115 SER A N 1
ATOM 877 C CA . SER A 1 115 ? 8.508 9.812 1.27 1 91.56 115 SER A CA 1
ATOM 878 C C . SER A 1 115 ? 8.453 9.602 -0.24 1 91.56 115 SER A C 1
ATOM 880 O O . SER A 1 115 ? 7.398 9.297 -0.793 1 91.56 115 SER A O 1
ATOM 882 N N . MET A 1 116 ? 9.562 9.695 -0.83 1 88.44 116 MET A N 1
ATOM 883 C CA . MET A 1 116 ? 9.648 9.422 -2.262 1 88.44 116 MET A CA 1
ATOM 884 C C . MET A 1 116 ? 9.398 7.949 -2.555 1 88.44 116 MET A C 1
ATOM 886 O O . MET A 1 116 ? 8.836 7.602 -3.594 1 88.44 116 MET A O 1
ATOM 890 N N . ALA A 1 117 ? 9.758 7.121 -1.61 1 87.12 117 ALA A N 1
ATOM 891 C CA . ALA A 1 117 ? 9.547 5.684 -1.775 1 87.12 117 ALA A CA 1
ATOM 892 C C . ALA A 1 117 ? 8.062 5.359 -1.931 1 87.12 117 ALA A C 1
ATOM 894 O O . ALA A 1 117 ? 7.688 4.512 -2.744 1 87.12 117 ALA A O 1
ATOM 895 N N . VAL A 1 118 ? 7.246 6.055 -1.247 1 90.5 118 VAL A N 1
ATOM 896 C CA . VAL A 1 118 ? 5.809 5.816 -1.279 1 90.5 118 VAL A CA 1
ATOM 897 C C . VAL A 1 118 ? 5.242 6.254 -2.629 1 90.5 118 VAL A C 1
ATOM 899 O O . VAL A 1 118 ? 4.445 5.535 -3.236 1 90.5 118 VAL A O 1
ATOM 902 N N . THR A 1 119 ? 5.691 7.426 -3.061 1 89.81 119 THR A N 1
ATOM 903 C CA . THR A 1 119 ? 5.176 7.906 -4.34 1 89.81 119 THR A CA 1
ATOM 904 C C . THR A 1 119 ? 5.664 7.027 -5.484 1 89.81 119 THR A C 1
ATOM 906 O O . THR A 1 119 ? 4.91 6.742 -6.418 1 89.81 119 THR A O 1
ATOM 909 N N . THR A 1 120 ? 6.871 6.57 -5.395 1 87.19 120 THR A N 1
ATOM 910 C CA . THR A 1 120 ? 7.414 5.66 -6.398 1 87.19 120 THR A CA 1
ATOM 911 C C . THR A 1 120 ? 6.656 4.336 -6.391 1 87.19 120 THR A C 1
ATOM 913 O O . THR A 1 120 ? 6.324 3.799 -7.449 1 87.19 120 THR A O 1
ATOM 916 N N . PHE A 1 121 ? 6.34 3.924 -5.238 1 86.44 121 PHE A N 1
ATOM 917 C CA . PHE A 1 121 ? 5.59 2.68 -5.098 1 86.44 121 PHE A CA 1
ATOM 918 C C . PHE A 1 121 ? 4.195 2.82 -5.699 1 86.44 121 PHE A C 1
ATOM 920 O O . PHE A 1 121 ? 3.719 1.916 -6.387 1 86.44 121 PHE A O 1
ATOM 927 N N . ALA A 1 122 ? 3.588 3.873 -5.383 1 87.25 122 ALA A N 1
ATOM 928 C CA . ALA A 1 122 ? 2.246 4.125 -5.902 1 87.25 122 ALA A CA 1
ATOM 929 C C . ALA A 1 122 ? 2.236 4.102 -7.43 1 87.25 122 ALA A C 1
ATOM 931 O O . ALA A 1 122 ? 1.341 3.516 -8.039 1 87.25 122 ALA A O 1
ATOM 932 N N . GLU A 1 123 ? 3.191 4.727 -7.965 1 86.62 123 GLU A N 1
ATOM 933 C CA . GLU A 1 123 ? 3.291 4.766 -9.422 1 86.62 123 GLU A CA 1
ATOM 934 C C . GLU A 1 123 ? 3.535 3.375 -10 1 86.62 123 GLU A C 1
ATOM 936 O O . GLU A 1 123 ? 2.9 2.984 -10.977 1 86.62 123 GLU A O 1
ATOM 941 N N . ARG A 1 124 ? 4.383 2.693 -9.406 1 86.75 124 ARG A N 1
ATOM 942 C CA . ARG A 1 124 ? 4.703 1.347 -9.867 1 86.75 124 ARG A CA 1
ATOM 943 C C . ARG A 1 124 ? 3.49 0.428 -9.758 1 86.75 124 ARG A C 1
ATOM 945 O O . ARG A 1 124 ? 3.215 -0.357 -10.664 1 86.75 124 ARG A O 1
ATOM 952 N N . MET A 1 125 ? 2.84 0.534 -8.727 1 86.69 125 MET A N 1
ATOM 953 C CA . MET A 1 125 ? 1.651 -0.287 -8.508 1 86.69 125 MET A CA 1
ATOM 954 C C . MET A 1 125 ? 0.591 0.007 -9.57 1 86.69 125 MET A C 1
ATOM 956 O O . MET A 1 125 ? 0.026 -0.914 -10.156 1 86.69 125 MET A O 1
ATOM 960 N N . SER A 1 126 ? 0.367 1.223 -9.766 1 87.25 126 SER A N 1
ATOM 961 C CA . SER A 1 126 ? -0.699 1.622 -10.68 1 87.25 126 SER A CA 1
ATOM 962 C C . SER A 1 126 ? -0.389 1.197 -12.109 1 87.25 126 SER A C 1
ATOM 964 O O . SER A 1 126 ? -1.3 0.917 -12.891 1 87.25 126 SER A O 1
ATOM 966 N N . THR A 1 127 ? 0.833 1.077 -12.438 1 84.69 127 THR A N 1
ATOM 967 C CA . THR A 1 127 ? 1.204 0.789 -13.82 1 84.69 127 THR A CA 1
ATOM 968 C C . THR A 1 127 ? 1.392 -0.711 -14.031 1 84.69 127 THR A C 1
ATOM 970 O O . THR A 1 127 ? 1.356 -1.195 -15.164 1 84.69 127 THR A O 1
ATOM 973 N N . THR A 1 128 ? 1.572 -1.438 -12.945 1 87.06 128 THR A N 1
ATOM 974 C CA . THR A 1 128 ? 1.999 -2.822 -13.125 1 87.06 128 THR A CA 1
ATOM 975 C C . THR A 1 128 ? 0.913 -3.787 -12.656 1 87.06 128 THR A C 1
ATOM 977 O O . THR A 1 128 ? 0.82 -4.914 -13.148 1 87.06 128 THR A O 1
ATOM 980 N N . VAL A 1 129 ? 0.049 -3.383 -11.758 1 91.56 129 VAL A N 1
ATOM 981 C CA . VAL A 1 129 ? -0.886 -4.297 -11.109 1 91.56 129 VAL A CA 1
ATOM 982 C C . VAL A 1 129 ? -2.152 -4.426 -11.953 1 91.56 129 VAL A C 1
ATOM 984 O O . VAL A 1 129 ? -2.748 -3.422 -12.352 1 91.56 129 VAL A O 1
ATOM 987 N N . LYS A 1 130 ? -2.543 -5.578 -12.18 1 92.31 130 LYS A N 1
ATOM 988 C CA . LYS A 1 130 ? -3.781 -5.871 -12.898 1 92.31 130 LYS A CA 1
ATOM 989 C C . LYS A 1 130 ? -4.676 -6.801 -12.086 1 92.31 130 LYS A C 1
ATOM 991 O O . LYS A 1 130 ? -4.188 -7.684 -11.375 1 92.31 130 LYS A O 1
ATOM 996 N N . HIS A 1 131 ? -5.926 -6.621 -12.273 1 93 131 HIS A N 1
ATOM 997 C CA . HIS A 1 131 ? -6.902 -7.484 -11.625 1 93 131 HIS A CA 1
ATOM 998 C C . HIS A 1 131 ? -7.168 -8.734 -12.453 1 93 131 HIS A C 1
ATOM 1000 O O . HIS A 1 131 ? -7.273 -8.664 -13.68 1 93 131 HIS A O 1
ATOM 1006 N N . ILE A 1 132 ? -7.258 -9.867 -11.805 1 91.69 132 ILE A N 1
ATOM 1007 C CA . ILE A 1 132 ? -7.598 -11.133 -12.453 1 91.69 132 ILE A CA 1
ATOM 1008 C C . ILE A 1 132 ? -8.703 -11.828 -11.664 1 91.69 132 ILE A C 1
ATOM 1010 O O . ILE A 1 132 ? -9.016 -11.445 -10.539 1 91.69 132 ILE A O 1
ATOM 1014 N N . TYR A 1 133 ? -9.273 -12.891 -12.281 1 90.25 133 TYR A N 1
ATOM 1015 C CA . TYR A 1 133 ? -10.266 -13.719 -11.602 1 90.25 133 TYR A CA 1
ATOM 1016 C C . TYR A 1 133 ? -9.594 -14.68 -10.625 1 90.25 133 TYR A C 1
ATOM 1018 O O . TYR A 1 133 ? -8.516 -15.203 -10.898 1 90.25 133 TYR A O 1
ATOM 1026 N N . ARG A 1 134 ? -10.352 -14.945 -9.609 1 90.38 134 ARG A N 1
ATOM 1027 C CA . ARG A 1 134 ? -9.82 -15.781 -8.531 1 90.38 134 ARG A CA 1
ATOM 1028 C C . ARG A 1 134 ? -9.406 -17.156 -9.055 1 90.38 134 ARG A C 1
ATOM 1030 O O . ARG A 1 134 ? -8.445 -17.75 -8.562 1 90.38 134 ARG A O 1
ATOM 1037 N N . GLU A 1 135 ? -10.086 -17.641 -10.109 1 89.69 135 GLU A N 1
ATOM 1038 C CA . GLU A 1 135 ? -9.852 -18.969 -10.68 1 89.69 135 GLU A CA 1
ATOM 1039 C C . GLU A 1 135 ? -8.438 -19.078 -11.25 1 89.69 135 GLU A C 1
ATOM 1041 O O . GLU A 1 135 ? -7.902 -20.172 -11.383 1 89.69 135 GLU A O 1
ATOM 1046 N N . THR A 1 136 ? -7.832 -18.016 -11.531 1 93.12 136 THR A N 1
ATOM 1047 C CA . THR A 1 136 ? -6.523 -18.031 -12.172 1 93.12 136 THR A CA 1
ATOM 1048 C C . THR A 1 136 ? -5.418 -17.719 -11.172 1 93.12 136 THR A C 1
ATOM 1050 O O . THR A 1 136 ? -4.266 -17.516 -11.555 1 93.12 136 THR A O 1
ATOM 1053 N N . ASN A 1 137 ? -5.695 -17.703 -9.898 1 96.12 137 ASN A N 1
ATOM 1054 C CA . ASN A 1 137 ? -4.742 -17.297 -8.875 1 96.12 137 ASN A CA 1
ATOM 1055 C C . ASN A 1 137 ? -4.57 -18.375 -7.809 1 96.12 137 ASN A C 1
ATOM 1057 O O . ASN A 1 137 ? -4.352 -18.062 -6.637 1 96.12 137 ASN A O 1
ATOM 1061 N N . ARG A 1 138 ? -4.668 -19.594 -8.117 1 94.56 138 ARG A N 1
ATOM 1062 C CA . ARG A 1 138 ? -4.734 -20.688 -7.172 1 94.56 138 ARG A CA 1
ATOM 1063 C C . ARG A 1 138 ? -3.402 -20.891 -6.457 1 94.56 138 ARG A C 1
ATOM 1065 O O . ARG A 1 138 ? -3.371 -21.172 -5.258 1 94.56 138 ARG A O 1
ATOM 1072 N N . ALA A 1 139 ? -2.361 -20.766 -7.195 1 97.12 139 ALA A N 1
ATOM 1073 C CA . ALA A 1 139 ? -1.05 -20.984 -6.59 1 97.12 139 ALA A CA 1
ATOM 1074 C C . ALA A 1 139 ? -0.808 -20 -5.445 1 97.12 139 ALA A C 1
ATOM 1076 O O . ALA A 1 139 ? -0.338 -20.391 -4.375 1 97.12 139 ALA A O 1
ATOM 1077 N N . ALA A 1 140 ? -1.107 -18.719 -5.645 1 97.81 140 ALA A N 1
ATOM 1078 C CA . ALA A 1 140 ? -0.956 -17.719 -4.59 1 97.81 140 ALA A CA 1
ATOM 1079 C C . ALA A 1 140 ? -1.876 -18.031 -3.41 1 97.81 140 ALA A C 1
ATOM 1081 O O . ALA A 1 140 ? -1.493 -17.844 -2.252 1 97.81 140 ALA A O 1
ATOM 1082 N N . ASP A 1 141 ? -3.072 -18.469 -3.709 1 96.44 141 ASP A N 1
ATOM 1083 C CA . ASP A 1 141 ? -4.023 -18.875 -2.676 1 96.44 141 ASP A CA 1
ATOM 1084 C C . ASP A 1 141 ? -3.438 -19.969 -1.788 1 96.44 141 ASP A C 1
ATOM 1086 O O . ASP A 1 141 ? -3.586 -19.922 -0.565 1 96.44 141 ASP A O 1
ATOM 1090 N N . ARG A 1 142 ? -2.838 -20.875 -2.4 1 96.12 142 ARG A N 1
ATOM 1091 C CA . ARG A 1 142 ? -2.25 -22 -1.663 1 96.12 142 ARG A CA 1
ATOM 1092 C C . ARG A 1 142 ? -1.087 -21.531 -0.797 1 96.12 142 ARG A C 1
ATOM 1094 O O . ARG A 1 142 ? -0.868 -22.047 0.297 1 96.12 142 ARG A O 1
ATOM 1101 N N . LEU A 1 143 ? -0.316 -20.609 -1.32 1 97.19 143 LEU A N 1
ATOM 1102 C CA . LEU A 1 143 ? 0.787 -20.078 -0.533 1 97.19 143 LEU A CA 1
ATOM 1103 C C . LEU A 1 143 ? 0.265 -19.328 0.693 1 97.19 143 LEU A C 1
ATOM 1105 O O . LEU A 1 143 ? 0.896 -19.344 1.752 1 97.19 143 LEU A O 1
ATOM 1109 N N . ALA A 1 144 ? -0.842 -18.594 0.522 1 96.75 144 ALA A N 1
ATOM 1110 C CA . ALA A 1 144 ? -1.477 -17.953 1.674 1 96.75 144 ALA A CA 1
ATOM 1111 C C . ALA A 1 144 ? -1.89 -18.984 2.715 1 96.75 144 ALA A C 1
ATOM 1113 O O . ALA A 1 144 ? -1.678 -18.797 3.914 1 96.75 144 ALA A O 1
ATOM 1114 N N . ALA A 1 145 ? -2.457 -20.094 2.219 1 95.19 145 ALA A N 1
ATOM 1115 C CA . ALA A 1 145 ? -2.838 -21.188 3.115 1 95.19 145 ALA A CA 1
ATOM 1116 C C . ALA A 1 145 ? -1.616 -21.766 3.82 1 95.19 145 ALA A C 1
ATOM 1118 O O . ALA A 1 145 ? -1.68 -22.109 5 1 95.19 145 ALA A O 1
ATOM 1119 N N . PHE A 1 146 ? -0.581 -21.906 3.113 1 95.88 146 PHE A N 1
ATOM 1120 C CA . PHE A 1 146 ? 0.672 -22.422 3.639 1 95.88 146 PHE A CA 1
ATOM 1121 C C . PHE A 1 146 ? 1.169 -21.578 4.805 1 95.88 146 PHE A C 1
ATOM 1123 O O . PHE A 1 146 ? 1.765 -22.109 5.75 1 95.88 146 PHE A O 1
ATOM 1130 N N . ALA A 1 147 ? 0.891 -20.281 4.805 1 95.25 147 ALA A N 1
ATOM 1131 C CA . ALA A 1 147 ? 1.372 -19.328 5.809 1 95.25 147 ALA A CA 1
ATOM 1132 C C . ALA A 1 147 ? 0.762 -19.625 7.176 1 95.25 147 ALA A C 1
ATOM 1134 O O . ALA A 1 147 ? 1.321 -19.234 8.203 1 95.25 147 ALA A O 1
ATOM 1135 N N . VAL A 1 148 ? -0.353 -20.312 7.195 1 91.94 148 VAL A N 1
ATOM 1136 C CA . VAL A 1 148 ? -1.064 -20.609 8.438 1 91.94 148 VAL A CA 1
ATOM 1137 C C . VAL A 1 148 ? -0.166 -21.422 9.359 1 91.94 148 VAL A C 1
ATOM 1139 O O . VAL A 1 148 ? -0.229 -21.281 10.586 1 91.94 148 VAL A O 1
ATOM 1142 N N . ASN A 1 149 ? 0.674 -22.203 8.812 1 91.62 149 ASN A N 1
ATOM 1143 C CA . ASN A 1 149 ? 1.496 -23.125 9.586 1 91.62 149 ASN A CA 1
ATOM 1144 C C . ASN A 1 149 ? 2.863 -22.516 9.898 1 91.62 149 ASN A C 1
ATOM 1146 O O . ASN A 1 149 ? 3.725 -23.188 10.477 1 91.62 149 ASN A O 1
ATOM 1150 N N . LEU A 1 150 ? 3.109 -21.375 9.523 1 93.25 150 LEU A N 1
ATOM 1151 C CA . LEU A 1 150 ? 4.402 -20.719 9.742 1 93.25 150 LEU A CA 1
ATOM 1152 C C . LEU A 1 150 ? 4.344 -19.766 10.93 1 93.25 150 LEU A C 1
ATOM 1154 O O . LEU A 1 150 ? 3.258 -19.391 11.375 1 93.25 150 LEU A O 1
ATOM 1158 N N . SER A 1 151 ? 5.52 -19.469 11.461 1 91.31 151 SER A N 1
ATOM 1159 C CA . SER A 1 151 ? 5.605 -18.453 12.516 1 91.31 151 SER A CA 1
ATOM 1160 C C . SER A 1 151 ? 5.23 -17.078 11.992 1 91.31 151 SER A C 1
ATOM 1162 O O . SER A 1 151 ? 5.223 -16.844 10.781 1 91.31 151 SER A O 1
ATOM 1164 N N . ARG A 1 152 ? 4.93 -16.156 12.844 1 85.5 152 ARG A N 1
ATOM 1165 C CA . ARG A 1 152 ? 4.602 -14.789 12.461 1 85.5 152 ARG A CA 1
ATOM 1166 C C . ARG A 1 152 ? 5.762 -14.133 11.719 1 85.5 152 ARG A C 1
ATOM 1168 O O . ARG A 1 152 ? 6.926 -14.328 12.078 1 85.5 152 ARG A O 1
ATOM 1175 N N . GLY A 1 153 ? 5.367 -13.359 10.664 1 84.69 153 GLY A N 1
ATOM 1176 C CA . GLY A 1 153 ? 6.398 -12.672 9.906 1 84.69 153 GLY A CA 1
ATOM 1177 C C . GLY A 1 153 ? 6.438 -13.07 8.445 1 84.69 153 GLY A C 1
ATOM 1178 O O . GLY A 1 153 ? 5.527 -13.742 7.953 1 84.69 153 GLY A O 1
ATOM 1179 N N . VAL A 1 154 ? 7.453 -12.523 7.77 1 89.94 154 VAL A N 1
ATOM 1180 C CA . VAL A 1 154 ? 7.633 -12.766 6.34 1 89.94 154 VAL A CA 1
ATOM 1181 C C . VAL A 1 154 ? 8.578 -13.945 6.129 1 89.94 154 VAL A C 1
ATOM 1183 O O . VAL A 1 154 ? 9.664 -13.984 6.711 1 89.94 154 VAL A O 1
ATOM 1186 N N . HIS A 1 155 ? 8.164 -14.898 5.359 1 94.94 155 HIS A N 1
ATOM 1187 C CA . HIS A 1 155 ? 8.984 -16.047 5.004 1 94.94 155 HIS A CA 1
ATOM 1188 C C . HIS A 1 155 ? 9.234 -16.109 3.5 1 94.94 155 HIS A C 1
ATOM 1190 O O . HIS A 1 155 ? 8.328 -16.438 2.729 1 94.94 155 HIS A O 1
ATOM 1196 N N . THR A 1 156 ? 10.422 -15.82 3.111 1 95.56 156 THR A N 1
ATOM 1197 C CA . THR A 1 156 ? 10.805 -15.922 1.706 1 95.56 156 THR A CA 1
ATOM 1198 C C . THR A 1 156 ? 11.133 -17.359 1.336 1 95.56 156 THR A C 1
ATOM 1200 O O . THR A 1 156 ? 11.789 -18.078 2.102 1 95.56 156 THR A O 1
ATOM 1203 N N . LEU A 1 157 ? 10.68 -17.75 0.2 1 96.5 157 LEU A N 1
ATOM 1204 C CA . LEU A 1 157 ? 10.852 -19.125 -0.245 1 96.5 157 LEU A CA 1
ATOM 1205 C C . LEU A 1 157 ? 11.688 -19.188 -1.521 1 96.5 157 LEU A C 1
ATOM 1207 O O . LEU A 1 157 ? 11.266 -18.688 -2.566 1 96.5 157 LEU A O 1
ATOM 1211 N N . GLN A 1 158 ? 12.75 -19.859 -1.449 1 93.25 158 GLN A N 1
ATOM 1212 C CA . GLN A 1 158 ? 13.586 -20.031 -2.627 1 93.25 158 GLN A CA 1
ATOM 1213 C C . GLN A 1 158 ? 13.062 -21.156 -3.518 1 93.25 158 GLN A C 1
ATOM 1215 O O . GLN A 1 158 ? 13.18 -21.094 -4.742 1 93.25 158 GLN A O 1
ATOM 1220 N N . GLN A 1 159 ? 12.492 -22.141 -2.742 1 95.75 159 GLN A N 1
ATOM 1221 C CA . GLN A 1 159 ? 11.867 -23.266 -3.449 1 95.75 159 GLN A CA 1
ATOM 1222 C C . GLN A 1 159 ? 10.375 -23.344 -3.145 1 95.75 159 GLN A C 1
ATOM 1224 O O . GLN A 1 159 ? 9.945 -23.031 -2.029 1 95.75 159 GLN A O 1
ATOM 1229 N N . ALA A 1 160 ? 9.719 -23.812 -4.16 1 97.25 160 ALA A N 1
ATOM 1230 C CA . ALA A 1 160 ? 8.289 -23.984 -3.947 1 97.25 160 ALA A CA 1
ATOM 1231 C C . ALA A 1 160 ? 8.008 -25.078 -2.922 1 97.25 160 ALA A C 1
ATOM 1233 O O . ALA A 1 160 ? 8.625 -26.141 -2.961 1 97.25 160 ALA A O 1
ATOM 1234 N N . PRO A 1 161 ? 7.098 -24.797 -2.006 1 95.5 161 PRO A N 1
ATOM 1235 C CA . PRO A 1 161 ? 6.664 -25.906 -1.161 1 95.5 161 PRO A CA 1
ATOM 1236 C C . PRO A 1 161 ? 6.121 -27.078 -1.97 1 95.5 161 PRO A C 1
ATOM 1238 O O . PRO A 1 161 ? 5.445 -26.875 -2.984 1 95.5 161 PRO A O 1
ATOM 1241 N N . LEU A 1 162 ? 6.336 -28.266 -1.482 1 95.31 162 LEU A N 1
ATOM 1242 C CA . LEU A 1 162 ? 5.941 -29.469 -2.203 1 95.31 162 LEU A CA 1
ATOM 1243 C C . LEU A 1 162 ? 4.441 -29.484 -2.461 1 95.31 162 LEU A C 1
ATOM 1245 O O . LEU A 1 162 ? 3.992 -29.922 -3.527 1 95.31 162 LEU A O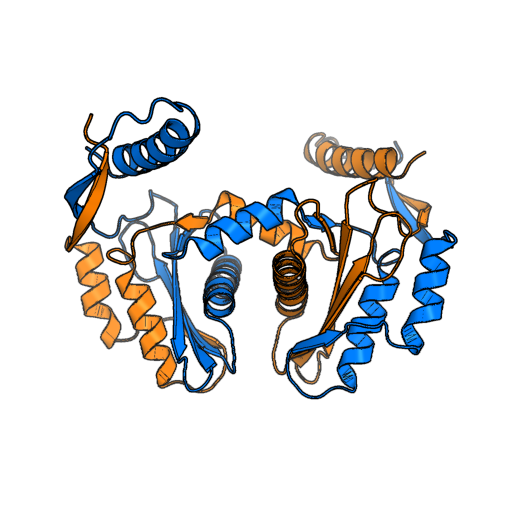 1
ATOM 1249 N N . GLU A 1 163 ? 3.697 -29.016 -1.545 1 94.56 163 GLU A N 1
ATOM 1250 C CA . GLU A 1 163 ? 2.242 -29.047 -1.649 1 94.56 163 GLU A CA 1
ATOM 1251 C C . GLU A 1 163 ? 1.749 -28.125 -2.754 1 94.56 163 GLU A C 1
ATOM 1253 O O . GLU A 1 163 ? 0.596 -28.219 -3.18 1 94.56 163 GLU A O 1
ATOM 1258 N N . LEU A 1 164 ? 2.559 -27.25 -3.186 1 96.12 164 LEU A N 1
ATOM 1259 C CA . LEU A 1 164 ? 2.178 -26.281 -4.207 1 96.12 164 LEU A CA 1
ATOM 1260 C C . LEU A 1 164 ? 2.404 -26.859 -5.605 1 96.12 164 LEU A C 1
ATOM 1262 O O . LEU A 1 164 ? 1.849 -26.344 -6.582 1 96.12 164 LEU A O 1
ATOM 1266 N N . VAL A 1 165 ? 3.176 -27.844 -5.816 1 95.94 165 VAL A N 1
ATOM 1267 C CA . VAL A 1 165 ? 3.717 -28.344 -7.082 1 95.94 165 VAL A CA 1
ATOM 1268 C C . VAL A 1 165 ? 2.572 -28.734 -8.008 1 95.94 165 VAL A C 1
ATOM 1270 O O . VAL A 1 165 ? 2.562 -28.375 -9.188 1 95.94 165 VAL A O 1
ATOM 1273 N N . PRO A 1 166 ? 1.526 -29.438 -7.473 1 95.5 166 PRO A N 1
ATOM 1274 C CA . PRO A 1 166 ? 0.438 -29.797 -8.383 1 95.5 166 PRO A CA 1
ATOM 1275 C C . PRO A 1 166 ? -0.229 -28.578 -9.016 1 95.5 166 PRO A C 1
ATOM 1277 O O . PRO A 1 166 ? -0.625 -28.625 -10.188 1 95.5 166 PRO A O 1
ATOM 1280 N N . TRP A 1 167 ? -0.332 -27.562 -8.305 1 94.69 167 TRP A N 1
ATOM 1281 C CA . TRP A 1 167 ? -1 -26.359 -8.797 1 94.69 167 TRP A CA 1
ATOM 1282 C C . TRP A 1 167 ? -0.128 -25.625 -9.82 1 94.69 167 TRP A C 1
ATOM 1284 O O . TRP A 1 167 ? -0.637 -25.062 -10.781 1 94.69 167 TRP A O 1
ATOM 1294 N N . LEU A 1 168 ? 1.174 -25.594 -9.539 1 96.12 168 LEU A N 1
ATOM 1295 C CA . LEU A 1 168 ? 2.102 -25.016 -10.516 1 96.12 168 LEU A CA 1
ATOM 1296 C C . LEU A 1 168 ? 2.029 -25.781 -11.836 1 96.12 168 LEU A C 1
ATOM 1298 O O . LEU A 1 168 ? 2.002 -25.172 -12.906 1 96.12 168 LEU A O 1
ATOM 1302 N N . LEU A 1 169 ? 1.941 -27.078 -11.727 1 95.69 169 LEU A N 1
ATOM 1303 C CA . LEU A 1 169 ? 1.874 -27.922 -12.922 1 95.69 169 LEU A CA 1
ATOM 1304 C C . LEU A 1 169 ? 0.568 -27.688 -13.672 1 95.69 169 LEU A C 1
ATOM 1306 O O . LEU A 1 169 ? 0.559 -27.625 -14.906 1 95.69 169 LEU A O 1
ATOM 1310 N N . HIS A 1 170 ? -0.508 -27.594 -12.891 1 95.25 170 HIS A N 1
ATOM 1311 C CA . HIS A 1 170 ? -1.792 -27.281 -13.508 1 95.25 170 HIS A CA 1
ATOM 1312 C C . HIS A 1 170 ? -1.711 -26.016 -14.344 1 95.25 170 HIS A C 1
ATOM 1314 O O . HIS A 1 170 ? -2.23 -25.969 -15.461 1 95.25 170 HIS A O 1
ATOM 1320 N N . ASP A 1 171 ? -1.109 -25.062 -13.812 1 95 171 ASP A N 1
ATOM 1321 C CA . ASP A 1 171 ? -0.975 -23.781 -14.516 1 95 171 ASP A CA 1
ATOM 1322 C C . ASP A 1 171 ? -0.118 -23.938 -15.766 1 95 171 ASP A C 1
ATOM 1324 O O . ASP A 1 171 ? -0.448 -23.391 -16.828 1 95 171 ASP A O 1
ATOM 1328 N N . ILE A 1 172 ? 0.937 -24.656 -15.664 1 94.81 172 ILE A N 1
ATOM 1329 C CA . ILE A 1 172 ? 1.893 -24.812 -16.75 1 94.81 172 ILE A CA 1
ATOM 1330 C C . ILE A 1 172 ? 1.228 -25.547 -17.922 1 94.81 172 ILE A C 1
ATOM 1332 O O . ILE A 1 172 ? 1.433 -25.188 -19.078 1 94.81 172 ILE A O 1
ATOM 1336 N N . VAL A 1 173 ? 0.408 -26.5 -17.609 1 94.44 173 VAL A N 1
ATOM 1337 C CA . VAL A 1 173 ? -0.183 -27.312 -18.672 1 94.44 173 VAL A CA 1
ATOM 1338 C C . VAL A 1 173 ? -1.471 -26.656 -19.172 1 94.44 173 VAL A C 1
ATOM 1340 O O . VAL A 1 173 ? -2.121 -27.156 -20.078 1 94.44 173 VAL A O 1
ATOM 1343 N N . GLY A 1 174 ? -1.885 -25.578 -18.531 1 92.62 174 GLY A N 1
ATOM 1344 C CA . GLY A 1 174 ? -2.994 -24.781 -19.031 1 92.62 174 GLY A CA 1
ATOM 1345 C C . GLY A 1 174 ? -4.352 -25.312 -18.609 1 92.62 174 GLY A C 1
ATOM 1346 O O . GLY A 1 174 ? -5.312 -25.234 -19.375 1 92.62 174 GLY A O 1
ATOM 1347 N N . VAL A 1 175 ? -4.43 -25.984 -17.453 1 92.25 175 VAL A N 1
ATOM 1348 C CA . VAL A 1 175 ? -5.719 -26.438 -16.938 1 92.25 175 VAL A CA 1
ATOM 1349 C C . VAL A 1 175 ? -6.648 -25.234 -16.766 1 92.25 175 VAL A C 1
ATOM 1351 O O . VAL A 1 175 ? -6.25 -24.219 -16.188 1 92.25 175 VAL A O 1
ATOM 1354 N N . SER A 1 176 ? -7.82 -25.344 -17.297 1 91.69 176 SER A N 1
ATOM 1355 C CA . SER A 1 176 ? -8.781 -24.25 -17.234 1 91.69 176 SER A CA 1
ATOM 1356 C C . SER A 1 176 ? -9.891 -24.547 -16.234 1 91.69 176 SER A C 1
ATOM 1358 O O . SER A 1 176 ? -10.172 -25.719 -15.93 1 91.69 176 SER A O 1
ATOM 1360 N N . TYR A 1 177 ? -10.461 -23.547 -15.703 1 90.5 177 TYR A N 1
ATOM 1361 C CA . TYR A 1 177 ? -11.594 -23.594 -14.789 1 90.5 177 TYR A CA 1
ATOM 1362 C C . TYR A 1 177 ? -12.758 -22.766 -15.305 1 90.5 177 TYR A C 1
ATOM 1364 O O . TYR A 1 177 ? -12.555 -21.703 -15.891 1 90.5 177 TYR A O 1
ATOM 1372 N N . ASN A 1 178 ? -13.93 -23.25 -15.062 1 89.19 178 ASN A N 1
ATOM 1373 C CA . ASN A 1 178 ? -15.109 -22.547 -15.555 1 89.19 178 ASN A CA 1
ATOM 1374 C C . ASN A 1 178 ? -15.633 -21.547 -14.531 1 89.19 178 ASN A C 1
ATOM 1376 O O . ASN A 1 178 ? -15.617 -21.812 -13.328 1 89.19 178 ASN A O 1
ATOM 1380 N N . ARG A 1 179 ? -15.945 -20.391 -15.039 1 87.44 179 ARG A N 1
ATOM 1381 C CA . ARG A 1 179 ? -16.578 -19.359 -14.227 1 87.44 179 ARG A CA 1
ATOM 1382 C C . ARG A 1 179 ? -17.734 -18.703 -14.984 1 87.44 179 ARG A C 1
ATOM 1384 O O . ARG A 1 179 ? -17.641 -18.453 -16.188 1 87.44 179 ARG A O 1
ATOM 1391 N N . ARG A 1 180 ? -18.844 -18.516 -14.266 1 86.38 180 ARG A N 1
ATOM 1392 C CA . ARG A 1 180 ? -19.953 -17.781 -14.867 1 86.38 180 ARG A CA 1
ATOM 1393 C C . ARG A 1 180 ? -19.75 -16.266 -14.75 1 86.38 180 ARG A C 1
ATOM 1395 O O . ARG A 1 180 ? -19.531 -15.758 -13.648 1 86.38 180 ARG A O 1
ATOM 1402 N N . VAL A 1 181 ? -19.703 -15.633 -15.828 1 84.94 181 VAL A N 1
ATOM 1403 C CA . VAL A 1 181 ? -19.516 -14.188 -15.82 1 84.94 181 VAL A CA 1
ATOM 1404 C C . VAL A 1 181 ? -20.75 -13.5 -16.406 1 84.94 181 VAL A C 1
ATOM 1406 O O . VAL A 1 181 ? -21.422 -14.062 -17.281 1 84.94 181 VAL A O 1
ATOM 1409 N N . THR A 1 182 ? -21.094 -12.359 -15.805 1 83.31 182 THR A N 1
ATOM 1410 C CA . THR A 1 182 ? -22.25 -11.602 -16.266 1 83.31 182 THR A CA 1
ATOM 1411 C C . THR A 1 182 ? -21.953 -10.891 -17.578 1 83.31 182 THR A C 1
ATOM 1413 O O . THR A 1 182 ? -20.984 -10.148 -17.688 1 83.31 182 THR A O 1
ATOM 1416 N N . VAL A 1 183 ? -22.703 -11.219 -18.578 1 79.94 183 VAL A N 1
ATOM 1417 C CA . VAL A 1 183 ? -22.578 -10.539 -19.859 1 79.94 183 VAL A CA 1
ATOM 1418 C C . VAL A 1 183 ? -23.875 -9.82 -20.203 1 79.94 183 VAL A C 1
ATOM 1420 O O . VAL A 1 183 ? -24.969 -10.312 -19.906 1 79.94 183 VAL A O 1
ATOM 1423 N N . PHE A 1 184 ? -23.734 -8.578 -20.594 1 69 184 PHE A N 1
ATOM 1424 C CA . PHE A 1 184 ? -24.906 -7.812 -21 1 69 184 PHE A CA 1
ATOM 1425 C C . PHE A 1 184 ? -25.391 -8.25 -22.375 1 69 184 PHE A C 1
ATOM 1427 O O . PHE A 1 184 ? -24.594 -8.375 -23.312 1 69 184 PHE A O 1
ATOM 1434 N N . VAL A 1 185 ? -26.547 -8.758 -22.375 1 68.62 185 VAL A N 1
ATOM 1435 C CA . VAL A 1 185 ? -27.141 -9.133 -23.656 1 68.62 185 VAL A CA 1
ATOM 1436 C C . VAL A 1 185 ? -28.125 -8.055 -24.109 1 68.62 185 VAL A C 1
ATOM 1438 O O . VAL A 1 185 ? -28.906 -7.543 -23.297 1 68.62 185 VAL A O 1
ATOM 1441 N N . SER A 1 186 ? -27.719 -7.453 -25.266 1 59.75 186 SER A N 1
ATOM 1442 C CA . SER A 1 186 ? -28.672 -6.555 -25.906 1 59.75 186 SER A CA 1
ATOM 1443 C C . SER A 1 186 ? -29.875 -7.32 -26.422 1 59.75 186 SER A C 1
ATOM 1445 O O . SER A 1 186 ? -29.766 -8.484 -26.812 1 59.75 186 SER A O 1
ATOM 1447 N N . MET B 1 1 ? -13.484 -16.109 -28.484 1 35.12 1 MET B N 1
ATOM 1448 C CA . MET B 1 1 ? -13.344 -14.758 -27.953 1 35.12 1 MET B CA 1
ATOM 1449 C C . MET B 1 1 ? -12.266 -14.711 -26.875 1 35.12 1 MET B C 1
ATOM 1451 O O . MET B 1 1 ? -12.266 -15.531 -25.953 1 35.12 1 MET B O 1
ATOM 1455 N N . THR B 1 2 ? -11.141 -14.023 -27.062 1 39.72 2 THR B N 1
ATOM 1456 C CA . THR B 1 2 ? -9.961 -14.086 -26.219 1 39.72 2 THR B CA 1
ATOM 1457 C C . THR B 1 2 ? -10.195 -13.336 -24.906 1 39.72 2 THR B C 1
ATOM 1459 O O . THR B 1 2 ? -11.117 -12.531 -24.797 1 39.72 2 THR B O 1
ATOM 1462 N N . VAL B 1 3 ? -9.477 -13.609 -23.969 1 41.09 3 VAL B N 1
ATOM 1463 C CA . VAL B 1 3 ? -9.562 -13 -22.641 1 41.09 3 VAL B CA 1
ATOM 1464 C C . VAL B 1 3 ? -9.438 -11.484 -22.766 1 41.09 3 VAL B C 1
ATOM 1466 O O . VAL B 1 3 ? -10.172 -10.734 -22.109 1 41.09 3 VAL B O 1
ATOM 1469 N N . HIS B 1 4 ? -8.641 -11.008 -23.703 1 43.22 4 HIS B N 1
ATOM 1470 C CA . HIS B 1 4 ? -8.5 -9.586 -23.969 1 43.22 4 HIS B CA 1
ATOM 1471 C C . HIS B 1 4 ? -9.805 -8.984 -24.484 1 43.22 4 HIS B C 1
ATOM 1473 O O . HIS B 1 4 ? -10.18 -7.879 -24.094 1 43.22 4 HIS B O 1
ATOM 1479 N N . GLN B 1 5 ? -10.469 -9.766 -25.312 1 48.06 5 GLN B N 1
ATOM 1480 C CA . GLN B 1 5 ? -11.734 -9.297 -25.875 1 48.06 5 GLN B CA 1
ATOM 1481 C C . GLN B 1 5 ? -12.828 -9.258 -24.797 1 48.06 5 GLN B C 1
ATOM 1483 O O . GLN B 1 5 ? -13.633 -8.32 -24.766 1 48.06 5 GLN B O 1
ATOM 1488 N N . ILE B 1 6 ? -12.688 -10.102 -23.781 1 44.06 6 ILE B N 1
ATOM 1489 C CA . ILE B 1 6 ? -13.672 -10.18 -22.703 1 44.06 6 ILE B CA 1
ATOM 1490 C C . ILE B 1 6 ? -13.414 -9.078 -21.672 1 44.06 6 ILE B C 1
ATOM 1492 O O . ILE B 1 6 ? -14.344 -8.391 -21.25 1 44.06 6 ILE B O 1
ATOM 1496 N N . LEU B 1 7 ? -12.195 -8.711 -21.375 1 48.22 7 LEU B N 1
ATOM 1497 C CA . LEU B 1 7 ? -11.859 -7.664 -20.422 1 48.22 7 LEU B CA 1
ATOM 1498 C C . LEU B 1 7 ? -12.133 -6.285 -21.016 1 48.22 7 LEU B C 1
ATOM 1500 O O . LEU B 1 7 ? -12.68 -5.41 -20.328 1 48.22 7 LEU B O 1
ATOM 1504 N N . ALA B 1 8 ? -11.766 -6.086 -22.297 1 49.25 8 ALA B N 1
ATOM 1505 C CA . ALA B 1 8 ? -12.141 -4.871 -23.016 1 49.25 8 ALA B CA 1
ATOM 1506 C C . ALA B 1 8 ? -13.656 -4.734 -23.109 1 49.25 8 ALA B C 1
ATOM 1508 O O . ALA B 1 8 ? -14.195 -3.635 -22.953 1 49.25 8 ALA B O 1
ATOM 1509 N N . TYR B 1 9 ? -14.305 -5.801 -23.266 1 47.22 9 TYR B N 1
ATOM 1510 C CA . TYR B 1 9 ? -15.766 -5.84 -23.359 1 47.22 9 TYR B CA 1
ATOM 1511 C C . TYR B 1 9 ? -16.406 -5.535 -22.016 1 47.22 9 TYR B C 1
ATOM 1513 O O . TYR B 1 9 ? -17.359 -4.758 -21.938 1 47.22 9 TYR B O 1
ATOM 1521 N N . HIS B 1 10 ? -15.836 -5.918 -20.922 1 48.28 10 HIS B N 1
ATOM 1522 C CA . HIS B 1 10 ? -16.359 -5.617 -19.594 1 48.28 10 HIS B CA 1
ATOM 1523 C C . HIS B 1 10 ? -16.109 -4.16 -19.219 1 48.28 10 HIS B C 1
ATOM 1525 O O . HIS B 1 10 ? -16.984 -3.502 -18.641 1 48.28 10 HIS B O 1
ATOM 1531 N N . GLN B 1 11 ? -14.906 -3.691 -19.516 1 50.66 11 GLN B N 1
ATOM 1532 C CA . GLN B 1 11 ? -14.656 -2.27 -19.297 1 50.66 11 GLN B CA 1
ATOM 1533 C C . GLN B 1 11 ? -15.57 -1.415 -20.172 1 50.66 11 GLN B C 1
ATOM 1535 O O . GLN B 1 11 ? -16.062 -0.375 -19.734 1 50.66 11 GLN B O 1
ATOM 1540 N N . GLU B 1 12 ? -15.781 -1.822 -21.359 1 49.38 12 GLU B N 1
ATOM 1541 C CA . GLU B 1 12 ? -16.719 -1.166 -22.281 1 49.38 12 GLU B CA 1
ATOM 1542 C C . GLU B 1 12 ? -18.156 -1.276 -21.781 1 49.38 12 GLU B C 1
ATOM 1544 O O . GLU B 1 12 ? -18.922 -0.319 -21.875 1 49.38 12 GLU B O 1
ATOM 1549 N N . ILE B 1 13 ? -18.5 -2.391 -21.203 1 44 13 ILE B N 1
ATOM 1550 C CA . ILE B 1 13 ? -19.844 -2.574 -20.656 1 44 13 ILE B CA 1
ATOM 1551 C C . ILE B 1 13 ? -20.016 -1.704 -19.422 1 44 13 ILE B C 1
ATOM 1553 O O . ILE B 1 13 ? -21.047 -1.065 -19.234 1 44 13 ILE B O 1
ATOM 1557 N N . GLU B 1 14 ? -18.953 -1.667 -18.609 1 45.09 14 GLU B N 1
ATOM 1558 C CA . GLU B 1 14 ? -19.062 -0.808 -17.438 1 45.09 14 GLU B CA 1
ATOM 1559 C C . GLU B 1 14 ? -19.203 0.659 -17.828 1 45.09 14 GLU B C 1
ATOM 1561 O O . GLU B 1 14 ? -20 1.395 -17.25 1 45.09 14 GLU B O 1
ATOM 1566 N N . LYS B 1 15 ? -18.359 0.988 -18.828 1 44.62 15 LYS B N 1
ATOM 1567 C CA . LYS B 1 15 ? -18.484 2.346 -19.344 1 44.62 15 LYS B CA 1
ATOM 1568 C C . LYS B 1 15 ? -19.828 2.564 -20.016 1 44.62 15 LYS B C 1
ATOM 1570 O O . LYS B 1 15 ? -20.438 3.625 -19.875 1 44.62 15 LYS B O 1
ATOM 1575 N N . ALA B 1 16 ? -20.203 1.633 -20.891 1 43.31 16 ALA B N 1
ATOM 1576 C CA . ALA B 1 16 ? -21.469 1.765 -21.609 1 43.31 16 ALA B CA 1
ATOM 1577 C C . ALA B 1 16 ? -22.641 1.821 -20.641 1 43.31 16 ALA B C 1
ATOM 1579 O O . ALA B 1 16 ? -23.609 2.562 -20.875 1 43.31 16 ALA B O 1
ATOM 1580 N N . ASN B 1 17 ? -22.594 1.142 -19.531 1 42 17 ASN B N 1
ATOM 1581 C CA . ASN B 1 17 ? -23.688 1.199 -18.578 1 42 17 ASN B CA 1
ATOM 1582 C C . ASN B 1 17 ? -23.781 2.568 -17.922 1 42 17 ASN B C 1
ATOM 1584 O O . ASN B 1 17 ? -24.844 2.951 -17.422 1 42 17 ASN B O 1
ATOM 1588 N N . ILE B 1 18 ? -22.703 3.297 -17.844 1 39.34 18 ILE B N 1
ATOM 1589 C CA . ILE B 1 18 ? -22.812 4.609 -17.219 1 39.34 18 ILE B CA 1
ATOM 1590 C C . ILE B 1 18 ? -23.547 5.566 -18.156 1 39.34 18 ILE B C 1
ATOM 1592 O O . ILE B 1 18 ? -24.297 6.438 -17.703 1 39.34 18 ILE B O 1
ATOM 1596 N N . THR B 1 19 ? -23.156 5.473 -19.438 1 36.91 19 THR B N 1
ATOM 1597 C CA . THR B 1 19 ? -23.703 6.523 -20.281 1 36.91 19 THR B CA 1
ATOM 1598 C C . THR B 1 19 ? -25.188 6.297 -20.547 1 36.91 19 THR B C 1
ATOM 1600 O O . THR B 1 19 ? -25.953 7.25 -20.688 1 36.91 19 THR B O 1
ATOM 1603 N N . ASN B 1 20 ? -25.609 5.246 -21.234 1 38.56 20 ASN B N 1
ATOM 1604 C CA . ASN B 1 20 ? -26.969 5.254 -21.766 1 38.56 20 ASN B CA 1
ATOM 1605 C C . ASN B 1 20 ? -28 5.105 -20.656 1 38.56 20 ASN B C 1
ATOM 1607 O O . ASN B 1 20 ? -28.047 4.07 -19.984 1 38.56 20 ASN B O 1
ATOM 1611 N N . GLY B 1 21 ? -28.516 6.125 -20.031 1 38.66 21 GLY B N 1
ATOM 1612 C CA . GLY B 1 21 ? -29.656 6.375 -19.172 1 38.66 21 GLY B CA 1
ATOM 1613 C C . GLY B 1 21 ? -30.906 5.633 -19.625 1 38.66 21 GLY B C 1
ATOM 1614 O O . GLY B 1 21 ? -32 5.852 -19.094 1 38.66 21 GLY B O 1
ATOM 1615 N N . GLY B 1 22 ? -31.109 5.414 -21.031 1 39.12 22 GLY B N 1
ATOM 1616 C CA . GLY B 1 22 ? -32.375 4.742 -21.234 1 39.12 22 GLY B CA 1
ATOM 1617 C C . GLY B 1 22 ? -32.469 3.387 -20.562 1 39.12 22 GLY B C 1
ATOM 1618 O O . GLY B 1 22 ? -31.469 2.654 -20.516 1 39.12 22 GLY B O 1
ATOM 1619 N N . LEU B 1 23 ? -33.281 3.133 -19.5 1 40.41 23 LEU B N 1
ATOM 1620 C CA . LEU B 1 23 ? -33.656 1.893 -18.844 1 40.41 23 LEU B CA 1
ATOM 1621 C C . LEU B 1 23 ? -33.656 0.728 -19.828 1 40.41 23 LEU B C 1
ATOM 1623 O O . LEU B 1 23 ? -34.719 0.342 -20.328 1 40.41 23 LEU B O 1
ATOM 1627 N N . ASN B 1 24 ? -33 0.76 -20.984 1 41.72 24 ASN B N 1
ATOM 1628 C CA . ASN B 1 24 ? -33.094 -0.503 -21.703 1 41.72 24 ASN B CA 1
ATOM 1629 C C . ASN B 1 24 ? -32.688 -1.682 -20.844 1 41.72 24 ASN B C 1
ATOM 1631 O O . ASN B 1 24 ? -31.609 -1.647 -20.219 1 41.72 24 ASN B O 1
ATOM 1635 N N . HIS B 1 25 ? -33.656 -2.467 -20.203 1 48.09 25 HIS B N 1
ATOM 1636 C CA . HIS B 1 25 ? -33.562 -3.73 -19.484 1 48.09 25 HIS B CA 1
ATOM 1637 C C . HIS B 1 25 ? -32.438 -4.594 -20.031 1 48.09 25 HIS B C 1
ATOM 1639 O O . HIS B 1 25 ? -32.625 -5.328 -21 1 48.09 25 HIS B O 1
ATOM 1645 N N . ASN B 1 26 ? -31.422 -4.035 -20.219 1 53.81 26 ASN B N 1
ATOM 1646 C CA . ASN B 1 26 ? -30.344 -4.93 -20.625 1 53.81 26 ASN B CA 1
ATOM 1647 C C . ASN B 1 26 ? -30.219 -6.129 -19.688 1 53.81 26 ASN B C 1
ATOM 1649 O O . ASN B 1 26 ? -30.016 -5.965 -18.484 1 53.81 26 ASN B O 1
ATOM 1653 N N . THR B 1 27 ? -30.953 -7.164 -20.078 1 73.25 27 THR B N 1
ATOM 1654 C CA . THR B 1 27 ? -30.922 -8.453 -19.391 1 73.25 27 THR B CA 1
ATOM 1655 C C . THR B 1 27 ? -29.484 -8.961 -19.281 1 73.25 27 THR B C 1
ATOM 1657 O O . THR B 1 27 ? -28.703 -8.867 -20.234 1 73.25 27 THR B O 1
ATOM 1660 N N . THR B 1 28 ? -28.953 -9.055 -18.125 1 77.62 28 THR B N 1
ATOM 1661 C CA . THR B 1 28 ? -27.656 -9.672 -17.891 1 77.62 28 THR B CA 1
ATOM 1662 C C . THR B 1 28 ? -27.781 -11.188 -17.828 1 77.62 28 THR B C 1
ATOM 1664 O O . THR B 1 28 ? -28.781 -11.711 -17.312 1 77.62 28 THR B O 1
ATOM 1667 N N . VAL B 1 29 ? -27.094 -11.836 -18.672 1 83.25 29 VAL B N 1
ATOM 1668 C CA . VAL B 1 29 ? -27.031 -13.289 -18.609 1 83.25 29 VAL B CA 1
ATOM 1669 C C . VAL B 1 29 ? -25.672 -13.734 -18.078 1 83.25 29 VAL B C 1
ATOM 1671 O O . VAL B 1 29 ? -24.656 -13.086 -18.359 1 83.25 29 VAL B O 1
ATOM 1674 N N . ARG B 1 30 ? -25.688 -14.75 -17.328 1 84.88 30 ARG B N 1
ATOM 1675 C CA . ARG B 1 30 ? -24.438 -15.352 -16.875 1 84.88 30 ARG B CA 1
ATOM 1676 C C . ARG B 1 30 ? -23.938 -16.391 -17.875 1 84.88 30 ARG B C 1
ATOM 1678 O O . ARG B 1 30 ? -24.656 -17.344 -18.203 1 84.88 30 ARG B O 1
ATOM 1685 N N . THR B 1 31 ? -22.797 -16.172 -18.453 1 87.31 31 THR B N 1
ATOM 1686 C CA . THR B 1 31 ? -22.203 -17.094 -19.406 1 87.31 31 THR B CA 1
ATOM 1687 C C . THR B 1 31 ? -20.938 -17.734 -18.844 1 87.31 31 THR B C 1
ATOM 1689 O O . THR B 1 31 ? -20.141 -17.062 -18.172 1 87.31 31 THR B O 1
ATOM 1692 N N . PRO B 1 32 ? -20.828 -19.094 -19.109 1 88.06 32 PRO B N 1
ATOM 1693 C CA . PRO B 1 32 ? -19.609 -19.75 -18.625 1 88.06 32 PRO B CA 1
ATOM 1694 C C . PRO B 1 32 ? -18.375 -19.344 -19.438 1 88.06 32 PRO B C 1
ATOM 1696 O O . PRO B 1 32 ? -18.438 -19.234 -20.672 1 88.06 32 PRO B O 1
ATOM 1699 N N . VAL B 1 33 ? -17.391 -19.016 -18.719 1 88.38 33 VAL B N 1
ATOM 1700 C CA . VAL B 1 33 ? -16.125 -18.734 -19.359 1 88.38 33 VAL B CA 1
ATOM 1701 C C . VAL B 1 33 ? -15.031 -19.625 -18.766 1 88.38 33 VAL B C 1
ATOM 1703 O O . VAL B 1 33 ? -15.039 -19.922 -17.578 1 88.38 33 VAL B O 1
ATOM 1706 N N . SER B 1 34 ? -14.172 -20.125 -19.688 1 90.44 34 SER B N 1
ATOM 1707 C CA . SER B 1 34 ? -13.031 -20.922 -19.266 1 90.44 34 SER B CA 1
ATOM 1708 C C . SER B 1 34 ? -11.805 -20.062 -19.016 1 90.44 34 SER B C 1
ATOM 1710 O O . SER B 1 34 ? -11.344 -19.344 -19.906 1 90.44 34 SER B O 1
ATOM 1712 N N . LEU B 1 35 ? -11.305 -20.188 -17.75 1 92.12 35 LEU B N 1
ATOM 1713 C CA . LEU B 1 35 ? -10.203 -19.328 -17.328 1 92.12 35 LEU B CA 1
ATOM 1714 C C . LEU B 1 35 ? -9 -20.172 -16.906 1 92.12 35 LEU B C 1
ATOM 1716 O O . LEU B 1 35 ? -9.164 -21.219 -16.266 1 92.12 35 LEU B O 1
ATOM 1720 N N . CYS B 1 36 ? -7.844 -19.75 -17.312 1 93.25 36 CYS B N 1
ATOM 1721 C CA . CYS B 1 36 ? -6.609 -20.375 -16.859 1 93.25 36 CYS B CA 1
ATOM 1722 C C . CYS B 1 36 ? -5.527 -19.344 -16.609 1 93.25 36 CYS B C 1
ATOM 1724 O O . CYS B 1 36 ? -5.676 -18.172 -16.984 1 93.25 36 CYS B O 1
ATOM 1726 N N . TRP B 1 37 ? -4.547 -19.75 -15.828 1 94.56 37 TRP B N 1
ATOM 1727 C CA . TRP B 1 37 ? -3.404 -18.859 -15.648 1 94.56 37 TRP B CA 1
ATOM 1728 C C . TRP B 1 37 ? -2.676 -18.641 -16.969 1 94.56 37 TRP B C 1
ATOM 1730 O O . TRP B 1 37 ? -2.391 -19.594 -17.703 1 94.56 37 TRP B O 1
ATOM 1740 N N . ASN B 1 38 ? -2.395 -17.359 -17.281 1 93.75 38 ASN B N 1
ATOM 1741 C CA . ASN B 1 38 ? -1.642 -17.016 -18.484 1 93.75 38 ASN B CA 1
ATOM 1742 C C . ASN B 1 38 ? -0.209 -16.609 -18.156 1 93.75 38 ASN B C 1
ATOM 1744 O O . ASN B 1 38 ? 0.014 -15.703 -17.344 1 93.75 38 ASN B O 1
ATOM 1748 N N . PRO B 1 39 ? 0.714 -17.328 -18.781 1 95.25 39 PRO B N 1
ATOM 1749 C CA . PRO B 1 39 ? 2.105 -16.938 -18.531 1 95.25 39 PRO B CA 1
ATOM 1750 C C . PRO B 1 39 ? 2.43 -15.531 -19.016 1 95.25 39 PRO B C 1
ATOM 1752 O O . PRO B 1 39 ? 1.759 -15.016 -19.906 1 95.25 39 PRO B O 1
ATOM 1755 N N . PRO B 1 40 ? 3.416 -14.875 -18.328 1 95.62 40 PRO B N 1
ATOM 1756 C CA . PRO B 1 40 ? 3.855 -13.586 -18.875 1 95.62 40 PRO B CA 1
ATOM 1757 C C . PRO B 1 40 ? 4.586 -13.719 -20.203 1 95.62 40 PRO B C 1
ATOM 1759 O O . PRO B 1 40 ? 5.035 -14.812 -20.562 1 95.62 40 PRO B O 1
ATOM 1762 N N . PRO B 1 41 ? 4.609 -12.609 -20.984 1 94.56 41 PRO B N 1
ATOM 1763 C CA . PRO B 1 41 ? 5.363 -12.672 -22.25 1 94.56 41 PRO B CA 1
ATOM 1764 C C . PRO B 1 41 ? 6.855 -12.898 -22.031 1 94.56 41 PRO B C 1
ATOM 1766 O O . PRO B 1 41 ? 7.336 -12.828 -20.891 1 94.56 41 PRO B O 1
ATOM 1769 N N . SER B 1 42 ? 7.566 -13.148 -23.125 1 94.94 42 SER B N 1
ATOM 1770 C CA . SER B 1 42 ? 9 -13.406 -23.062 1 94.94 42 SER B CA 1
ATOM 1771 C C . SER B 1 42 ? 9.742 -12.25 -22.406 1 94.94 42 SER B C 1
ATOM 1773 O O . SER B 1 42 ? 9.43 -11.086 -22.641 1 94.94 42 SER B O 1
ATOM 1775 N N . SER B 1 43 ? 10.727 -12.531 -21.531 1 94.94 43 SER B N 1
ATOM 1776 C CA . SER B 1 43 ? 11.617 -11.594 -20.844 1 94.94 43 SER B CA 1
ATOM 1777 C C . SER B 1 43 ? 10.93 -10.945 -19.641 1 94.94 43 SER B C 1
ATOM 1779 O O . SER B 1 43 ? 11.523 -10.109 -18.953 1 94.94 43 SER B O 1
ATOM 1781 N N . PHE B 1 44 ? 9.656 -11.391 -19.469 1 96.62 44 PHE B N 1
ATOM 1782 C CA . PHE B 1 44 ? 8.938 -10.852 -18.312 1 96.62 44 PHE B CA 1
ATOM 1783 C C . PHE B 1 44 ? 8.773 -11.922 -17.234 1 96.62 44 PHE B C 1
ATOM 1785 O O . PHE B 1 44 ? 8.891 -13.117 -17.516 1 96.62 44 PHE B O 1
ATOM 1792 N N . PHE B 1 45 ? 8.531 -11.445 -16.078 1 97.94 45 PHE B N 1
ATOM 1793 C CA . PHE B 1 45 ? 8.133 -12.266 -14.938 1 97.94 45 PHE B CA 1
ATOM 1794 C C . PHE B 1 45 ? 6.754 -11.852 -14.43 1 97.94 45 PHE B C 1
ATOM 1796 O O . PHE B 1 45 ? 6.293 -10.742 -14.695 1 97.94 45 PHE B O 1
ATOM 1803 N N . LYS B 1 46 ? 6.164 -12.805 -13.766 1 98.31 46 LYS B N 1
ATOM 1804 C CA . LYS B 1 46 ? 4.836 -12.508 -13.242 1 98.31 46 LYS B CA 1
ATOM 1805 C C . LYS B 1 46 ? 4.766 -12.766 -11.734 1 98.31 46 LYS B C 1
ATOM 1807 O O . LYS B 1 46 ? 5.18 -13.828 -11.266 1 98.31 46 LYS B O 1
ATOM 1812 N N . LEU B 1 47 ? 4.266 -11.758 -11.055 1 98.25 47 LEU B N 1
ATOM 1813 C CA . LEU B 1 47 ? 3.963 -11.859 -9.633 1 98.25 47 LEU B CA 1
ATOM 1814 C C . LEU B 1 47 ? 2.469 -12.062 -9.406 1 98.25 47 LEU B C 1
ATOM 1816 O O . LEU B 1 47 ? 1.652 -11.273 -9.883 1 98.25 47 LEU B O 1
ATOM 1820 N N . ASN B 1 48 ? 2.1 -13.141 -8.75 1 98.44 48 ASN B N 1
ATOM 1821 C CA . ASN B 1 48 ? 0.75 -13.359 -8.234 1 98.44 48 ASN B CA 1
ATOM 1822 C C . ASN B 1 48 ? 0.717 -13.336 -6.711 1 98.44 48 ASN B C 1
ATOM 1824 O O . ASN B 1 48 ? 1.575 -13.93 -6.059 1 98.44 48 ASN B O 1
ATOM 1828 N N . THR B 1 49 ? -0.231 -12.586 -6.16 1 97.81 49 THR B N 1
ATOM 1829 C CA . THR B 1 49 ? -0.364 -12.516 -4.707 1 97.81 49 THR B CA 1
ATOM 1830 C C . THR B 1 49 ? -1.81 -12.758 -4.285 1 97.81 49 THR B C 1
ATOM 1832 O O . THR B 1 49 ? -2.73 -12.625 -5.094 1 97.81 49 THR B O 1
ATOM 1835 N N . ASP B 1 50 ? -1.948 -13.195 -3.07 1 96.81 50 ASP B N 1
ATOM 1836 C CA . ASP B 1 50 ? -3.256 -13.391 -2.451 1 96.81 50 ASP B CA 1
ATOM 1837 C C . ASP B 1 50 ? -3.174 -13.242 -0.934 1 96.81 50 ASP B C 1
ATOM 1839 O O . ASP B 1 50 ? -2.105 -13.422 -0.345 1 96.81 50 ASP B O 1
ATOM 1843 N N . GLY B 1 51 ? -4.273 -12.82 -0.372 1 94.75 51 GLY B N 1
ATOM 1844 C CA . GLY B 1 51 ? -4.387 -12.695 1.072 1 94.75 51 GLY B CA 1
ATOM 1845 C C . GLY B 1 51 ? -5.699 -13.219 1.616 1 94.75 51 GLY B C 1
ATOM 1846 O O . GLY B 1 51 ? -6.742 -13.086 0.974 1 94.75 51 GLY B O 1
ATOM 1847 N N . VAL B 1 52 ? -5.59 -13.82 2.795 1 92.56 52 VAL B N 1
ATOM 1848 C CA . VAL B 1 52 ? -6.766 -14.312 3.502 1 92.56 52 VAL B CA 1
ATOM 1849 C C . VAL B 1 52 ? -6.746 -13.82 4.945 1 92.56 52 VAL B C 1
ATOM 1851 O O . VAL B 1 52 ? -5.68 -13.703 5.555 1 92.56 52 VAL B O 1
ATOM 1854 N N . VAL B 1 53 ? -7.879 -13.398 5.363 1 90.94 53 VAL B N 1
ATOM 1855 C CA . VAL B 1 53 ? -7.992 -12.984 6.758 1 90.94 53 VAL B CA 1
ATOM 1856 C C . VAL B 1 53 ? -9.086 -13.797 7.449 1 90.94 53 VAL B C 1
ATOM 1858 O O . VAL B 1 53 ? -10.195 -13.93 6.926 1 90.94 53 VAL B O 1
ATOM 1861 N N . HIS B 1 54 ? -8.664 -14.336 8.57 1 88.62 54 HIS B N 1
ATOM 1862 C CA . HIS B 1 54 ? -9.664 -15 9.391 1 88.62 54 HIS B CA 1
ATOM 1863 C C . HIS B 1 54 ? -10.469 -13.992 10.203 1 88.62 54 HIS B C 1
ATOM 1865 O O . HIS B 1 54 ? -9.93 -13.344 11.102 1 88.62 54 HIS B O 1
ATOM 1871 N N . GLN B 1 55 ? -11.695 -13.922 9.922 1 79.38 55 GLN B N 1
ATOM 1872 C CA . GLN B 1 55 ? -12.555 -12.875 10.469 1 79.38 55 GLN B CA 1
ATOM 1873 C C . GLN B 1 55 ? -12.641 -12.977 11.984 1 79.38 55 GLN B C 1
ATOM 1875 O O . GLN B 1 55 ? -12.711 -11.961 12.68 1 79.38 55 GLN B O 1
ATOM 1880 N N . SER B 1 56 ? -12.586 -14.172 12.531 1 80.5 56 SER B N 1
ATOM 1881 C CA . SER B 1 56 ? -12.75 -14.359 13.969 1 80.5 56 SER B CA 1
ATOM 1882 C C . SER B 1 56 ? -11.531 -13.867 14.742 1 80.5 56 SER B C 1
ATOM 1884 O O . SER B 1 56 ? -11.672 -13.203 15.773 1 80.5 56 SER B O 1
ATOM 1886 N N . SER B 1 57 ? -10.359 -14.086 14.242 1 77.62 57 SER B N 1
ATOM 1887 C CA . SER B 1 57 ? -9.125 -13.766 14.945 1 77.62 57 SER B CA 1
ATOM 1888 C C . SER B 1 57 ? -8.5 -12.477 14.406 1 77.62 57 SER B C 1
ATOM 1890 O O . SER B 1 57 ? -7.68 -11.852 15.086 1 77.62 57 SER B O 1
ATOM 1892 N N . GLY B 1 58 ? -8.883 -12.117 13.203 1 80.25 58 GLY B N 1
ATOM 1893 C CA . GLY B 1 58 ? -8.258 -10.969 12.555 1 80.25 58 GLY B CA 1
ATOM 1894 C C . GLY B 1 58 ? -6.871 -11.266 12.023 1 80.25 58 GLY B C 1
ATOM 1895 O O . GLY B 1 58 ? -6.18 -10.367 11.539 1 80.25 58 GLY B O 1
ATOM 1896 N N . HIS B 1 59 ? -6.453 -12.578 12.141 1 87.56 59 HIS B N 1
ATOM 1897 C CA . HIS B 1 59 ? -5.152 -12.977 11.617 1 87.56 59 HIS B CA 1
ATOM 1898 C C . HIS B 1 59 ? -5.172 -13.055 10.094 1 87.56 59 HIS B C 1
ATOM 1900 O O . HIS B 1 59 ? -6.133 -13.555 9.5 1 87.56 59 HIS B O 1
ATOM 1906 N N . GLY B 1 60 ? -4.152 -12.445 9.562 1 90.94 60 GLY B N 1
ATOM 1907 C CA . GLY B 1 60 ? -4.031 -12.453 8.109 1 90.94 60 GLY B CA 1
ATOM 1908 C C . GLY B 1 60 ? -2.91 -13.344 7.609 1 90.94 60 GLY B C 1
ATOM 1909 O O . GLY B 1 60 ? -1.888 -13.5 8.281 1 90.94 60 GLY B O 1
ATOM 1910 N N . TYR B 1 61 ? -3.158 -13.977 6.52 1 94.5 61 TYR B N 1
ATOM 1911 C CA . TYR B 1 61 ? -2.182 -14.805 5.824 1 94.5 61 TYR B CA 1
ATOM 1912 C C . TYR B 1 61 ? -2.043 -14.391 4.367 1 94.5 61 TYR B C 1
ATOM 1914 O O . TYR B 1 61 ? -3.043 -14.164 3.682 1 94.5 61 TYR B O 1
ATOM 1922 N N . VAL B 1 62 ? -0.8 -14.234 3.994 1 96.25 62 VAL B N 1
ATOM 1923 C CA . VAL B 1 62 ? -0.54 -13.742 2.645 1 96.25 62 VAL B CA 1
ATOM 1924 C C . VAL B 1 62 ? 0.382 -14.711 1.909 1 96.25 62 VAL B C 1
ATOM 1926 O O . VAL B 1 62 ? 1.221 -15.375 2.529 1 96.25 62 VAL B O 1
ATOM 1929 N N . GLY B 1 63 ? 0.2 -14.828 0.634 1 97.56 63 GLY B N 1
ATOM 1930 C CA . GLY B 1 63 ? 1.069 -15.594 -0.242 1 97.56 63 GLY B CA 1
ATOM 1931 C C . GLY B 1 63 ? 1.351 -14.906 -1.562 1 97.56 63 GLY B C 1
ATOM 1932 O O . GLY B 1 63 ? 0.504 -14.164 -2.076 1 97.56 63 GLY B O 1
ATOM 1933 N N . GLY B 1 64 ? 2.486 -15.164 -2.096 1 98.44 64 GLY B N 1
ATOM 1934 C CA . GLY B 1 64 ? 2.869 -14.648 -3.402 1 98.44 64 GLY B CA 1
ATOM 1935 C C . GLY B 1 64 ? 3.992 -15.43 -4.051 1 98.44 64 GLY B C 1
ATOM 1936 O O . GLY B 1 64 ? 4.754 -16.109 -3.361 1 98.44 64 GLY B O 1
ATOM 1937 N N . LEU B 1 65 ? 4 -15.367 -5.34 1 98.69 65 LEU B N 1
ATOM 1938 C CA . LEU B 1 65 ? 5.055 -16.078 -6.062 1 98.69 65 LEU B CA 1
ATOM 1939 C C . LEU B 1 65 ? 5.387 -15.359 -7.367 1 98.69 65 LEU B C 1
ATOM 1941 O O . LEU B 1 65 ? 4.531 -14.688 -7.949 1 98.69 65 LEU B O 1
ATOM 1945 N N . ILE B 1 66 ? 6.594 -15.492 -7.805 1 98.44 66 ILE B N 1
ATOM 1946 C CA . ILE B 1 66 ? 7.105 -14.977 -9.07 1 98.44 66 ILE B CA 1
ATOM 1947 C C . ILE B 1 66 ? 7.469 -16.141 -9.992 1 98.44 66 ILE B C 1
ATOM 1949 O O . ILE B 1 66 ? 8.156 -17.078 -9.586 1 98.44 66 ILE B O 1
ATOM 1953 N N . ARG B 1 67 ? 6.922 -16.062 -11.148 1 98.38 67 ARG B N 1
ATOM 1954 C CA . ARG B 1 67 ? 7.199 -17.109 -12.141 1 98.38 67 ARG B CA 1
ATOM 1955 C C . ARG B 1 67 ? 7.656 -16.484 -13.461 1 98.38 67 ARG B C 1
ATOM 1957 O O . ARG B 1 67 ? 7.359 -15.32 -13.742 1 98.38 67 ARG B O 1
ATOM 1964 N N . ASP B 1 68 ? 8.383 -17.328 -14.234 1 97.62 68 ASP B N 1
ATOM 1965 C CA . ASP B 1 68 ? 8.859 -16.844 -15.523 1 97.62 68 ASP B CA 1
ATOM 1966 C C . ASP B 1 68 ? 7.902 -17.234 -16.656 1 97.62 68 ASP B C 1
ATOM 1968 O O . ASP B 1 68 ? 6.789 -17.703 -16.391 1 97.62 68 ASP B O 1
ATOM 1972 N N . THR B 1 69 ? 8.297 -16.984 -17.938 1 96.69 69 THR B N 1
ATOM 1973 C CA . THR B 1 69 ? 7.438 -17.156 -19.109 1 96.69 69 THR B CA 1
ATOM 1974 C C . THR B 1 69 ? 7.094 -18.641 -19.312 1 96.69 69 THR B C 1
ATOM 1976 O O . THR B 1 69 ? 6.109 -18.969 -19.969 1 96.69 69 THR B O 1
ATOM 1979 N N . ASN B 1 70 ? 7.836 -19.516 -18.734 1 95.81 70 ASN B N 1
ATOM 1980 C CA . ASN B 1 70 ? 7.578 -20.953 -18.859 1 95.81 70 ASN B CA 1
ATOM 1981 C C . ASN B 1 70 ? 6.762 -21.484 -17.672 1 95.81 70 ASN B C 1
ATOM 1983 O O . ASN B 1 70 ? 6.523 -22.688 -17.562 1 95.81 70 ASN B O 1
ATOM 1987 N N . GLY B 1 71 ? 6.379 -20.609 -16.828 1 96.25 71 GLY B N 1
ATOM 1988 C CA . GLY B 1 71 ? 5.602 -20.984 -15.664 1 96.25 71 GLY B CA 1
ATOM 1989 C C . GLY B 1 71 ? 6.453 -21.547 -14.539 1 96.25 71 GLY B C 1
ATOM 1990 O O . GLY B 1 71 ? 5.926 -22.047 -13.547 1 96.25 71 GLY B O 1
ATOM 1991 N N . ARG B 1 72 ? 7.742 -21.422 -14.656 1 95.69 72 ARG B N 1
ATOM 1992 C CA . ARG B 1 72 ? 8.656 -21.969 -13.664 1 95.69 72 ARG B CA 1
ATOM 1993 C C . ARG B 1 72 ? 8.742 -21.062 -12.438 1 95.69 72 ARG B C 1
ATOM 1995 O O . ARG B 1 72 ? 8.758 -19.844 -12.57 1 95.69 72 ARG B O 1
ATOM 2002 N N . TRP B 1 73 ? 8.906 -21.734 -11.32 1 97.44 73 TRP B N 1
ATOM 2003 C CA . TRP B 1 73 ? 9.078 -21.047 -10.039 1 97.44 73 TRP B CA 1
ATOM 2004 C C . TRP B 1 73 ? 10.398 -20.297 -9.992 1 97.44 73 TRP B C 1
ATOM 2006 O O . TRP B 1 73 ? 11.461 -20.875 -10.234 1 97.44 73 TRP B O 1
ATOM 2016 N N . VAL B 1 74 ? 10.398 -19.016 -9.641 1 97.94 74 VAL B N 1
ATOM 2017 C CA . VAL B 1 74 ? 11.602 -18.219 -9.445 1 97.94 74 VAL B CA 1
ATOM 2018 C C . VAL B 1 74 ? 11.812 -17.969 -7.961 1 97.94 74 VAL B C 1
ATOM 2020 O O . VAL B 1 74 ? 12.914 -18.188 -7.438 1 97.94 74 VAL B O 1
ATOM 2023 N N . ALA B 1 75 ? 10.773 -17.484 -7.277 1 98 75 ALA B N 1
ATOM 2024 C CA . ALA B 1 75 ? 10.773 -17.234 -5.84 1 98 75 ALA B CA 1
ATOM 2025 C C . ALA B 1 75 ? 9.352 -17.031 -5.32 1 98 75 ALA B C 1
ATOM 2027 O O . ALA B 1 75 ? 8.406 -16.906 -6.105 1 98 75 ALA B O 1
ATOM 2028 N N . GLY B 1 76 ? 9.211 -17.047 -4.062 1 98.19 76 GLY B N 1
ATOM 2029 C CA . GLY B 1 76 ? 7.926 -16.812 -3.434 1 98.19 76 GLY B CA 1
ATOM 2030 C C . GLY B 1 76 ? 8.039 -16.422 -1.97 1 98.19 76 GLY B C 1
ATOM 2031 O O . GLY B 1 76 ? 9.141 -16.266 -1.449 1 98.19 76 GLY B O 1
ATOM 2032 N N . PHE B 1 77 ? 6.891 -16.172 -1.369 1 97.38 77 PHE B N 1
ATOM 2033 C CA . PHE B 1 77 ? 6.867 -15.828 0.048 1 97.38 77 PHE B CA 1
ATOM 2034 C C . PHE B 1 77 ? 5.508 -16.156 0.659 1 97.38 77 PHE B C 1
ATOM 2036 O O . PHE B 1 77 ? 4.512 -16.281 -0.057 1 97.38 77 PHE B O 1
ATOM 2043 N N . SER B 1 78 ? 5.516 -16.328 1.857 1 97.31 78 SER B N 1
ATOM 2044 C CA . SER B 1 78 ? 4.336 -16.422 2.709 1 97.31 78 SER B CA 1
ATOM 2045 C C . SER B 1 78 ? 4.48 -15.547 3.949 1 97.31 78 SER B C 1
ATOM 2047 O O . SER B 1 78 ? 5.574 -15.422 4.504 1 97.31 78 SER B O 1
ATOM 2049 N N . ILE B 1 79 ? 3.354 -14.953 4.281 1 93.19 79 ILE B N 1
ATOM 2050 C CA . ILE B 1 79 ? 3.393 -14.039 5.414 1 93.19 79 ILE B CA 1
ATOM 2051 C C . ILE B 1 79 ? 2.287 -14.398 6.406 1 93.19 79 ILE B C 1
ATOM 2053 O O . ILE B 1 79 ? 1.14 -14.625 6.012 1 93.19 79 ILE B O 1
ATOM 2057 N N . ASN B 1 80 ? 2.66 -14.492 7.629 1 91.69 80 ASN B N 1
ATOM 2058 C CA . ASN B 1 80 ? 1.73 -14.594 8.75 1 91.69 80 ASN B CA 1
ATOM 2059 C C . ASN B 1 80 ? 1.639 -13.273 9.516 1 91.69 80 ASN B C 1
ATOM 2061 O O . ASN B 1 80 ? 2.578 -12.891 10.219 1 91.69 80 ASN B O 1
ATOM 2065 N N . ILE B 1 81 ? 0.419 -12.648 9.328 1 83 81 ILE B N 1
ATOM 2066 C CA . ILE B 1 81 ? 0.229 -11.32 9.883 1 83 81 ILE B CA 1
ATOM 2067 C C . ILE B 1 81 ? -0.737 -11.383 11.07 1 83 81 ILE B C 1
ATOM 2069 O O . ILE B 1 81 ? -1.743 -12.094 11.016 1 83 81 ILE B O 1
ATOM 2073 N N . SER B 1 82 ? -0.523 -10.797 12.203 1 76.94 82 SER B N 1
ATOM 2074 C CA . SER B 1 82 ? -1.359 -10.906 13.391 1 76.94 82 SER B CA 1
ATOM 2075 C C . SER B 1 82 ? -2.68 -10.164 13.203 1 76.94 82 SER B C 1
ATOM 2077 O O . SER B 1 82 ? -3.742 -10.68 13.562 1 76.94 82 SER B O 1
ATOM 2079 N N . LEU B 1 83 ? -2.729 -8.875 12.945 1 69.5 83 LEU B N 1
ATOM 2080 C CA . LEU B 1 83 ? -3.957 -8.094 12.844 1 69.5 83 LEU B CA 1
ATOM 2081 C C . LEU B 1 83 ? -3.936 -7.203 11.602 1 69.5 83 LEU B C 1
ATOM 2083 O O . LEU B 1 83 ? -3.076 -6.328 11.477 1 69.5 83 LEU B O 1
ATOM 2087 N N . CYS B 1 84 ? -5.031 -7.668 10.797 1 75.25 84 CYS B N 1
ATOM 2088 C CA . CYS B 1 84 ? -5.117 -6.832 9.609 1 75.25 84 CYS B CA 1
ATOM 2089 C C . CYS B 1 84 ? -6.461 -7.012 8.906 1 75.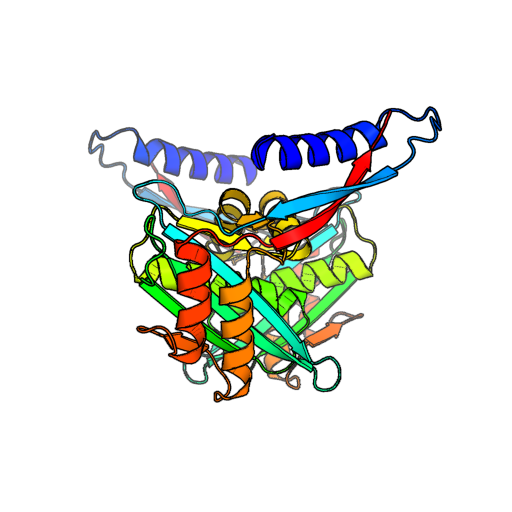25 84 CYS B C 1
ATOM 2091 O O . CYS B 1 84 ? -7.164 -7.992 9.156 1 75.25 84 CYS B O 1
ATOM 2093 N N . SER B 1 85 ? -6.883 -6.012 8.125 1 80.44 85 SER B N 1
ATOM 2094 C CA . SER B 1 85 ? -8.016 -6.168 7.227 1 80.44 85 SER B CA 1
ATOM 2095 C C . SER B 1 85 ? -7.617 -6.914 5.957 1 80.44 85 SER B C 1
ATOM 2097 O O . SER B 1 85 ? -6.43 -7.047 5.656 1 80.44 85 SER B O 1
ATOM 2099 N N . ILE B 1 86 ? -8.648 -7.426 5.312 1 86.25 86 ILE B N 1
ATOM 2100 C CA . ILE B 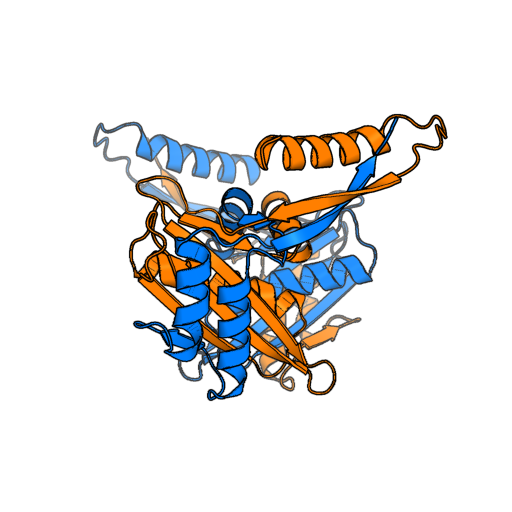1 86 ? -8.406 -8.18 4.09 1 86.25 86 ILE B CA 1
ATOM 2101 C C . ILE B 1 86 ? -7.676 -7.305 3.076 1 86.25 86 ILE B C 1
ATOM 2103 O O . ILE B 1 86 ? -6.715 -7.75 2.438 1 86.25 86 ILE B O 1
ATOM 2107 N N . THR B 1 87 ? -8.078 -6.105 2.883 1 85 87 THR B N 1
ATOM 2108 C CA . THR B 1 87 ? -7.441 -5.188 1.944 1 85 87 THR B CA 1
ATOM 2109 C C . THR B 1 87 ? -5.984 -4.941 2.334 1 85 87 THR B C 1
ATOM 2111 O O . THR B 1 87 ? -5.102 -4.914 1.474 1 85 87 THR B O 1
ATOM 2114 N N . CYS B 1 88 ? -5.758 -4.812 3.592 1 83 88 CYS B N 1
ATOM 2115 C CA . CYS B 1 88 ? -4.398 -4.621 4.082 1 83 88 CYS B CA 1
ATOM 2116 C C . CYS B 1 88 ? -3.527 -5.832 3.756 1 83 88 CYS B C 1
ATOM 2118 O O . CYS B 1 88 ? -2.395 -5.68 3.293 1 83 88 CYS B O 1
ATOM 2120 N N . ALA B 1 89 ? -4.035 -6.992 4.008 1 88.12 89 ALA B N 1
ATOM 2121 C CA . ALA B 1 89 ? -3.295 -8.219 3.717 1 88.12 89 ALA B CA 1
ATOM 2122 C C . ALA B 1 89 ? -2.93 -8.305 2.238 1 88.12 89 ALA B C 1
ATOM 2124 O O . ALA B 1 89 ? -1.794 -8.633 1.89 1 88.12 89 ALA B O 1
ATOM 2125 N N . GLU B 1 90 ? -3.875 -8.008 1.431 1 91.19 90 GLU B N 1
ATOM 2126 C CA . GLU B 1 90 ? -3.672 -8.055 -0.014 1 91.19 90 GLU B CA 1
ATOM 2127 C C . GLU B 1 90 ? -2.631 -7.027 -0.456 1 91.19 90 GLU B C 1
ATOM 2129 O O . GLU B 1 90 ? -1.776 -7.328 -1.293 1 91.19 90 GLU B O 1
ATOM 2134 N N . LEU B 1 91 ? -2.666 -5.891 0.076 1 89.19 91 LEU B N 1
ATOM 2135 C CA . LEU B 1 91 ? -1.697 -4.848 -0.243 1 89.19 91 LEU B CA 1
ATOM 2136 C C . LEU B 1 91 ? -0.301 -5.238 0.228 1 89.19 91 LEU B C 1
ATOM 2138 O O . LEU B 1 91 ? 0.688 -4.977 -0.462 1 89.19 91 LEU B O 1
ATOM 2142 N N . TRP B 1 92 ? -0.281 -5.863 1.337 1 88.31 92 TRP B N 1
ATOM 2143 C CA . TRP B 1 92 ? 0.997 -6.344 1.854 1 88.31 92 TRP B CA 1
ATOM 2144 C C . TRP B 1 92 ? 1.619 -7.367 0.909 1 88.31 92 TRP B C 1
ATOM 2146 O O . TRP B 1 92 ? 2.838 -7.391 0.726 1 88.31 92 TRP B O 1
ATOM 2156 N N . GLY B 1 93 ? 0.804 -8.18 0.425 1 93.44 93 GLY B N 1
ATOM 2157 C CA . GLY B 1 93 ? 1.29 -9.141 -0.548 1 93.44 93 GLY B CA 1
ATOM 2158 C C . GLY B 1 93 ? 1.942 -8.492 -1.755 1 93.44 93 GLY B C 1
ATOM 2159 O O . GLY B 1 93 ? 3.02 -8.914 -2.186 1 93.44 93 GLY B O 1
ATOM 2160 N N . VAL B 1 94 ? 1.319 -7.512 -2.275 1 93.12 94 VAL B N 1
ATOM 2161 C CA . VAL B 1 94 ? 1.851 -6.812 -3.441 1 93.12 94 VAL B CA 1
ATOM 2162 C C . VAL B 1 94 ? 3.164 -6.125 -3.076 1 93.12 94 VAL B C 1
ATOM 2164 O O . VAL B 1 94 ? 4.148 -6.223 -3.816 1 93.12 94 VAL B O 1
ATOM 2167 N N . TYR B 1 95 ? 3.211 -5.488 -1.965 1 89.56 95 TYR B N 1
ATOM 2168 C CA . TYR B 1 95 ? 4.414 -4.805 -1.513 1 89.56 95 TYR B CA 1
ATOM 2169 C C . TYR B 1 95 ? 5.582 -5.777 -1.381 1 89.56 95 TYR B C 1
ATOM 2171 O O . TYR B 1 95 ? 6.664 -5.535 -1.921 1 89.56 95 TYR B O 1
ATOM 2179 N N . GLN B 1 96 ? 5.324 -6.859 -0.661 1 91.56 96 GLN B N 1
ATOM 2180 C CA . GLN B 1 96 ? 6.375 -7.852 -0.444 1 91.56 96 GLN B CA 1
ATOM 2181 C C . GLN B 1 96 ? 6.855 -8.438 -1.767 1 91.56 96 GLN B C 1
ATOM 2183 O O . GLN B 1 96 ? 8.047 -8.703 -1.938 1 91.56 96 GLN B O 1
ATOM 2188 N N . GLY B 1 97 ? 5.914 -8.695 -2.596 1 94.56 97 GLY B N 1
ATOM 2189 C CA . GLY B 1 97 ? 6.277 -9.211 -3.904 1 94.56 97 GLY B CA 1
ATOM 2190 C C . GLY B 1 97 ? 7.152 -8.266 -4.703 1 94.56 97 GLY B C 1
ATOM 2191 O O . GLY B 1 97 ? 8.109 -8.688 -5.352 1 94.56 97 GLY B O 1
ATOM 2192 N N . LEU B 1 98 ? 6.816 -7.02 -4.699 1 90.81 98 LEU B N 1
ATOM 2193 C CA . LEU B 1 98 ? 7.613 -6.02 -5.402 1 90.81 98 LEU B CA 1
ATOM 2194 C C . LEU B 1 98 ? 9.008 -5.91 -4.793 1 90.81 98 LEU B C 1
ATOM 2196 O O . LEU B 1 98 ? 10 -5.785 -5.52 1 90.81 98 LEU B O 1
ATOM 2200 N N . MET B 1 99 ? 9.062 -5.945 -3.486 1 89.12 99 MET B N 1
ATOM 2201 C CA . MET B 1 99 ? 10.359 -5.918 -2.818 1 89.12 99 MET B CA 1
ATOM 2202 C C . MET B 1 99 ? 11.203 -7.125 -3.213 1 89.12 99 MET B C 1
ATOM 2204 O O . MET B 1 99 ? 12.398 -6.996 -3.461 1 89.12 99 MET B O 1
ATOM 2208 N N . LEU B 1 100 ? 10.578 -8.273 -3.24 1 93.12 100 LEU B N 1
ATOM 2209 C CA . LEU B 1 100 ? 11.25 -9.508 -3.631 1 93.12 100 LEU B CA 1
ATOM 2210 C C . LEU B 1 100 ? 11.766 -9.414 -5.062 1 93.12 100 LEU B C 1
ATOM 2212 O O . LEU B 1 100 ? 12.906 -9.789 -5.34 1 93.12 100 LEU B O 1
ATOM 2216 N N . ALA B 1 101 ? 10.93 -8.914 -5.941 1 93.81 101 ALA B N 1
ATOM 2217 C CA . ALA B 1 101 ? 11.328 -8.742 -7.336 1 93.81 101 ALA B CA 1
ATOM 2218 C C . ALA B 1 101 ? 12.531 -7.812 -7.449 1 93.81 101 ALA B C 1
ATOM 2220 O O . ALA B 1 101 ? 13.469 -8.086 -8.203 1 93.81 101 ALA B O 1
ATOM 2221 N N . ASN B 1 102 ? 12.508 -6.727 -6.727 1 88.88 102 ASN B N 1
ATOM 2222 C CA . ASN B 1 102 ? 13.625 -5.777 -6.723 1 88.88 102 ASN B CA 1
ATOM 2223 C C . ASN B 1 102 ? 14.914 -6.434 -6.242 1 88.88 102 ASN B C 1
ATOM 2225 O O . ASN B 1 102 ? 15.977 -6.23 -6.836 1 88.88 102 ASN B O 1
ATOM 2229 N N . ARG B 1 103 ? 14.789 -7.176 -5.207 1 90.81 103 ARG B N 1
ATOM 2230 C CA . ARG B 1 103 ? 15.953 -7.855 -4.648 1 90.81 103 ARG B CA 1
ATOM 2231 C C . ARG B 1 103 ? 16.562 -8.828 -5.656 1 90.81 103 ARG B C 1
ATOM 2233 O O . ARG B 1 103 ? 17.766 -9.023 -5.684 1 90.81 103 ARG B O 1
ATOM 2240 N N . LEU B 1 104 ? 15.734 -9.422 -6.465 1 94.81 104 LEU B N 1
ATOM 2241 C CA . LEU B 1 104 ? 16.172 -10.406 -7.445 1 94.81 104 LEU B CA 1
ATOM 2242 C C . LEU B 1 104 ? 16.625 -9.727 -8.734 1 94.81 104 LEU B C 1
ATOM 2244 O O . LEU B 1 104 ? 17.047 -10.391 -9.68 1 94.81 104 LEU B O 1
ATOM 2248 N N . GLY B 1 105 ? 16.422 -8.367 -8.812 1 93.62 105 GLY B N 1
ATOM 2249 C CA . GLY B 1 105 ? 16.844 -7.617 -9.984 1 93.62 105 GLY B CA 1
ATOM 2250 C C . GLY B 1 105 ? 15.883 -7.746 -11.148 1 93.62 105 GLY B C 1
ATOM 2251 O O . GLY B 1 105 ? 16.281 -7.598 -12.312 1 93.62 105 GLY B O 1
ATOM 2252 N N . ILE B 1 106 ? 14.695 -8.102 -10.867 1 94.19 106 ILE B N 1
ATOM 2253 C CA . ILE B 1 106 ? 13.703 -8.25 -11.914 1 94.19 106 ILE B CA 1
ATOM 2254 C C . ILE B 1 106 ? 13.164 -6.879 -12.32 1 94.19 106 ILE B C 1
ATOM 2256 O O . ILE B 1 106 ? 12.562 -6.176 -11.5 1 94.19 106 ILE B O 1
ATOM 2260 N N . VAL B 1 107 ? 13.281 -6.535 -13.531 1 90.94 107 VAL B N 1
ATOM 2261 C CA . VAL B 1 107 ? 12.867 -5.227 -14.031 1 90.94 107 VAL B CA 1
ATOM 2262 C C . VAL B 1 107 ? 11.523 -5.352 -14.742 1 90.94 107 VAL B C 1
ATOM 2264 O O . VAL B 1 107 ? 10.594 -4.594 -14.461 1 90.94 107 VAL B O 1
ATOM 2267 N N . ASN B 1 108 ? 11.422 -6.348 -15.641 1 94.25 108 ASN B N 1
ATOM 2268 C CA . ASN B 1 108 ? 10.188 -6.586 -16.375 1 94.25 108 ASN B CA 1
ATOM 2269 C C . ASN B 1 108 ? 9.227 -7.477 -15.602 1 94.25 108 ASN B C 1
ATOM 2271 O O . ASN B 1 108 ? 9.281 -8.703 -15.703 1 94.25 108 ASN B O 1
ATOM 2275 N N . LEU B 1 109 ? 8.375 -6.793 -14.836 1 95.5 109 LEU B N 1
ATOM 2276 C CA . LEU B 1 109 ? 7.492 -7.527 -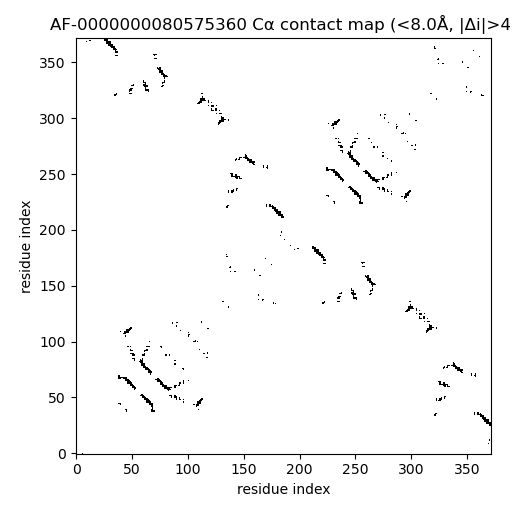13.938 1 95.5 109 LEU B CA 1
ATOM 2277 C C . LEU B 1 109 ? 6.031 -7.199 -14.219 1 95.5 109 LEU B C 1
ATOM 2279 O O . LEU B 1 109 ? 5.672 -6.031 -14.391 1 95.5 109 LEU B O 1
ATOM 2283 N N . MET B 1 110 ? 5.258 -8.219 -14.32 1 95.88 110 MET B N 1
ATOM 2284 C CA . MET B 1 110 ? 3.803 -8.102 -14.336 1 95.88 110 MET B CA 1
ATOM 2285 C C . MET B 1 110 ? 3.213 -8.547 -13 1 95.88 110 MET B C 1
ATOM 2287 O O . MET B 1 110 ? 3.619 -9.57 -12.445 1 95.88 110 MET B O 1
ATOM 2291 N N . VAL B 1 111 ? 2.303 -7.762 -12.469 1 96.69 111 VAL B N 1
ATOM 2292 C CA . VAL B 1 111 ? 1.689 -8.094 -11.188 1 96.69 111 VAL B CA 1
ATOM 2293 C C . VAL B 1 111 ? 0.195 -8.344 -11.383 1 96.69 111 VAL B C 1
ATOM 2295 O O . VAL B 1 111 ? -0.51 -7.512 -11.961 1 96.69 111 VAL B O 1
ATOM 2298 N N . GLU B 1 112 ? -0.245 -9.492 -10.898 1 96.88 112 GLU B N 1
ATOM 2299 C CA . GLU B 1 112 ? -1.663 -9.828 -10.977 1 96.88 112 GLU B CA 1
ATOM 2300 C C . GLU B 1 112 ? -2.223 -10.172 -9.594 1 96.88 112 GLU B C 1
ATOM 2302 O O . GLU B 1 112 ? -1.616 -10.938 -8.844 1 96.88 112 GLU B O 1
ATOM 2307 N N . VAL B 1 113 ? -3.375 -9.57 -9.289 1 95.62 113 VAL B N 1
ATOM 2308 C CA . VAL B 1 113 ? -4.051 -9.781 -8.016 1 95.62 113 VAL B CA 1
ATOM 2309 C C . VAL B 1 113 ? -5.535 -10.055 -8.258 1 95.62 113 VAL B C 1
ATOM 2311 O O . VAL B 1 113 ? -6.121 -9.539 -9.211 1 95.62 113 VAL B O 1
ATOM 2314 N N . ASP B 1 114 ? -6.121 -10.867 -7.477 1 93.19 114 ASP B N 1
ATOM 2315 C CA . ASP B 1 114 ? -7.555 -11.102 -7.633 1 93.19 114 ASP B CA 1
ATOM 2316 C C . ASP B 1 114 ? -8.359 -10.234 -6.672 1 93.19 114 ASP B C 1
ATOM 2318 O O . ASP B 1 114 ? -9.273 -10.719 -6.004 1 93.19 114 ASP B O 1
ATOM 2322 N N . SER B 1 115 ? -7.996 -9.023 -6.449 1 91.5 115 SER B N 1
ATOM 2323 C CA . SER B 1 115 ? -8.641 -8.047 -5.578 1 91.5 115 SER B CA 1
ATOM 2324 C C . SER B 1 115 ? -8.867 -6.723 -6.305 1 91.5 115 SER B C 1
ATOM 2326 O O . SER B 1 115 ? -7.91 -6.004 -6.598 1 91.5 115 SER B O 1
ATOM 2328 N N . MET B 1 116 ? -10.07 -6.414 -6.508 1 88.69 116 MET B N 1
ATOM 2329 C CA . MET B 1 116 ? -10.398 -5.129 -7.113 1 88.69 116 MET B CA 1
ATOM 2330 C C . MET B 1 116 ? -10.07 -3.979 -6.168 1 88.69 116 MET B C 1
ATOM 2332 O O . MET B 1 116 ? -9.68 -2.895 -6.609 1 88.69 116 MET B O 1
ATOM 2336 N N . ALA B 1 117 ? -10.156 -4.25 -4.887 1 87.5 117 ALA B N 1
ATOM 2337 C CA . ALA B 1 117 ? -9.844 -3.229 -3.893 1 87.5 117 ALA B CA 1
ATOM 2338 C C . ALA B 1 117 ? -8.391 -2.775 -4.012 1 87.5 117 ALA B C 1
ATOM 2340 O O . ALA B 1 117 ? -8.094 -1.583 -3.895 1 87.5 117 ALA B O 1
ATOM 2341 N N . VAL B 1 118 ? -7.535 -3.666 -4.309 1 90.75 118 VAL B N 1
ATOM 2342 C CA . VAL B 1 118 ? -6.113 -3.365 -4.414 1 90.75 118 VAL B CA 1
ATOM 2343 C C . VAL B 1 118 ? -5.855 -2.52 -5.66 1 90.75 118 VAL B C 1
ATOM 2345 O O . VAL B 1 118 ? -5.125 -1.526 -5.605 1 90.75 118 VAL B O 1
ATOM 2348 N N . THR B 1 119 ? -6.484 -2.93 -6.746 1 90 119 THR B N 1
ATOM 2349 C CA . THR B 1 119 ? -6.27 -2.174 -7.977 1 90 119 THR B CA 1
ATOM 2350 C C . THR B 1 119 ? -6.875 -0.776 -7.863 1 90 119 THR B C 1
ATOM 2352 O O . THR B 1 119 ? -6.285 0.201 -8.328 1 90 119 THR B O 1
ATOM 2355 N N . THR B 1 120 ? -8 -0.679 -7.234 1 87.38 120 THR B N 1
ATOM 2356 C CA . THR B 1 120 ? -8.633 0.618 -7 1 87.38 120 THR B CA 1
ATOM 2357 C C . THR B 1 120 ? -7.762 1.485 -6.098 1 87.38 120 THR B C 1
ATOM 2359 O O . THR B 1 120 ? -7.582 2.678 -6.355 1 87.38 120 THR B O 1
ATOM 2362 N N . PHE B 1 121 ? -7.195 0.865 -5.148 1 86.69 121 PHE B N 1
ATOM 2363 C CA . PHE B 1 121 ? -6.316 1.581 -4.23 1 86.69 121 PHE B CA 1
ATOM 2364 C C . PHE B 1 121 ? -5.078 2.096 -4.957 1 86.69 121 PHE B C 1
ATOM 2366 O O . PHE B 1 121 ? -4.652 3.23 -4.738 1 86.69 121 PHE B O 1
ATOM 2373 N N . ALA B 1 122 ? -4.527 1.253 -5.715 1 87.31 122 ALA B N 1
ATOM 2374 C CA . ALA B 1 122 ? -3.338 1.634 -6.477 1 87.31 122 ALA B CA 1
ATOM 2375 C C . ALA B 1 122 ? -3.615 2.854 -7.348 1 87.31 122 ALA B C 1
ATOM 2377 O O . ALA B 1 122 ? -2.799 3.777 -7.414 1 87.31 122 ALA B O 1
ATOM 2378 N N . GLU B 1 123 ? -4.719 2.812 -7.977 1 86.75 123 GLU B N 1
ATOM 2379 C CA . GLU B 1 123 ? -5.094 3.93 -8.836 1 86.75 123 GLU B CA 1
ATOM 2380 C C . GLU B 1 123 ? -5.309 5.207 -8.031 1 86.75 123 GLU B C 1
ATOM 2382 O O . GLU B 1 123 ? -4.84 6.277 -8.422 1 86.75 123 GLU B O 1
ATOM 2387 N N . ARG B 1 124 ? -5.957 5.07 -6.988 1 87.06 124 ARG B N 1
ATOM 2388 C CA . ARG B 1 124 ? -6.23 6.223 -6.137 1 87.06 124 ARG B CA 1
ATOM 2389 C C . ARG B 1 124 ? -4.934 6.809 -5.582 1 87.06 124 ARG B C 1
ATOM 2391 O O . ARG B 1 124 ? -4.766 8.031 -5.543 1 87.06 124 ARG B O 1
ATOM 2398 N N . MET B 1 125 ? -4.109 5.992 -5.176 1 86.81 125 MET B N 1
ATOM 2399 C CA . MET B 1 125 ? -2.828 6.434 -4.633 1 86.81 125 MET B CA 1
ATOM 2400 C C . MET B 1 125 ? -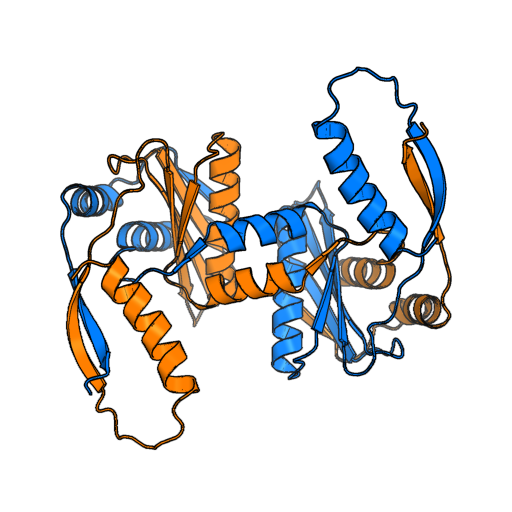2.025 7.188 -5.688 1 86.81 125 MET B C 1
ATOM 2402 O O . MET B 1 125 ? -1.495 8.266 -5.414 1 86.81 125 MET B O 1
ATOM 2406 N N . SER B 1 126 ? -1.959 6.633 -6.809 1 87.31 126 SER B N 1
ATOM 2407 C CA . SER B 1 126 ? -1.13 7.211 -7.859 1 87.31 126 SER B CA 1
ATOM 2408 C C . SER B 1 126 ? -1.667 8.562 -8.305 1 87.31 126 SER B C 1
ATOM 2410 O O . SER B 1 126 ? -0.9 9.438 -8.719 1 87.31 126 SER B O 1
ATOM 2412 N N . THR B 1 127 ? -2.908 8.789 -8.164 1 84.88 127 THR B N 1
ATOM 2413 C CA . THR B 1 127 ? -3.506 10.023 -8.672 1 84.88 127 THR B CA 1
ATOM 2414 C C . THR B 1 127 ? -3.586 11.078 -7.574 1 84.88 127 THR B C 1
ATOM 2416 O O . THR B 1 127 ? -3.719 12.266 -7.863 1 84.88 127 THR B O 1
ATOM 2419 N N . THR B 1 128 ? -3.5 10.641 -6.336 1 87 128 THR B N 1
ATOM 2420 C CA . THR B 1 128 ? -3.82 11.586 -5.27 1 87 128 THR B CA 1
ATOM 2421 C C . THR B 1 128 ? -2.58 11.906 -4.441 1 87 128 THR B C 1
ATOM 2423 O O . THR B 1 128 ? -2.479 12.984 -3.861 1 87 128 THR B O 1
ATOM 2426 N N . VAL B 1 129 ? -1.597 11.031 -4.387 1 91.69 129 VAL B N 1
ATOM 2427 C CA . VAL B 1 129 ? -0.477 11.164 -3.461 1 91.69 129 VAL B CA 1
ATOM 2428 C C . VAL B 1 129 ? 0.612 12.031 -4.09 1 91.69 129 VAL B C 1
ATOM 2430 O O . VAL B 1 129 ? 1.026 11.789 -5.227 1 91.69 129 VAL B O 1
ATOM 2433 N N . LYS B 1 130 ? 1.057 12.953 -3.387 1 92.5 130 LYS B N 1
ATOM 2434 C CA . LYS B 1 130 ? 2.16 13.812 -3.805 1 92.5 130 LYS B CA 1
ATOM 2435 C C . LYS B 1 130 ? 3.275 13.82 -2.764 1 92.5 130 LYS B C 1
ATOM 2437 O O . LYS B 1 130 ? 3.01 13.75 -1.562 1 92.5 130 LYS B O 1
ATOM 2442 N N . HIS B 1 131 ? 4.445 13.969 -3.252 1 93.19 131 HIS B N 1
ATOM 2443 C CA . HIS B 1 131 ? 5.605 14.078 -2.373 1 93.19 131 HIS B CA 1
ATOM 2444 C C . HIS B 1 131 ? 5.82 15.516 -1.917 1 93.19 131 HIS B C 1
ATOM 2446 O O . HIS B 1 131 ? 5.688 16.453 -2.711 1 93.19 131 HIS B O 1
ATOM 2452 N N . ILE B 1 132 ? 6.125 15.703 -0.667 1 91.88 132 ILE B N 1
ATOM 2453 C CA . ILE B 1 132 ? 6.457 17.016 -0.111 1 91.88 132 ILE B CA 1
ATOM 2454 C C . ILE B 1 132 ? 7.754 16.922 0.69 1 91.88 132 ILE B C 1
ATOM 2456 O O . ILE B 1 132 ? 8.227 15.82 0.984 1 91.88 132 ILE B O 1
ATOM 2460 N N . TYR B 1 133 ? 8.297 18.094 1.063 1 90.44 133 TYR B N 1
ATOM 2461 C CA . TYR B 1 133 ? 9.477 18.141 1.923 1 90.44 133 TYR B CA 1
ATOM 2462 C C . TYR B 1 133 ? 9.094 17.891 3.379 1 90.44 133 TYR B C 1
ATOM 2464 O O . TYR B 1 133 ? 8.039 18.344 3.834 1 90.44 133 TYR B O 1
ATOM 2472 N N . ARG B 1 134 ? 10.055 17.328 4.039 1 90.44 134 ARG B N 1
ATOM 2473 C CA . ARG B 1 134 ? 9.82 16.938 5.426 1 90.44 134 ARG B CA 1
ATOM 2474 C C . ARG B 1 134 ? 9.445 18.156 6.277 1 90.44 134 ARG B C 1
ATOM 2476 O O . ARG B 1 134 ? 8.656 18.031 7.215 1 90.44 134 ARG B O 1
ATOM 2483 N N . GLU B 1 135 ? 9.961 19.344 5.934 1 89.94 135 GLU B N 1
ATOM 2484 C CA . GLU B 1 135 ? 9.742 20.578 6.684 1 89.94 135 GLU B CA 1
ATOM 2485 C C . GLU B 1 135 ? 8.266 20.953 6.707 1 89.94 135 GLU B C 1
ATOM 2487 O O . GLU B 1 135 ? 7.82 21.672 7.602 1 89.94 135 GLU B O 1
ATOM 2492 N N . THR B 1 136 ? 7.516 20.469 5.805 1 93.25 136 THR B N 1
ATOM 2493 C CA . THR B 1 136 ? 6.117 20.875 5.688 1 93.25 136 THR B CA 1
ATOM 2494 C C . THR B 1 136 ? 5.195 19.781 6.227 1 93.25 136 THR B C 1
ATOM 2496 O O . THR B 1 136 ? 3.98 19.844 6.043 1 93.25 136 THR B O 1
ATOM 2499 N N . ASN B 1 137 ? 5.707 18.797 6.918 1 96.25 137 ASN B N 1
ATOM 2500 C CA . ASN B 1 137 ? 4.93 17.641 7.371 1 96.25 137 ASN B CA 1
ATOM 2501 C C . ASN B 1 137 ? 5.055 17.438 8.875 1 96.25 137 ASN B C 1
ATOM 2503 O O . ASN B 1 137 ? 5.023 16.312 9.359 1 96.25 137 ASN B O 1
ATOM 2507 N N . ARG B 1 138 ? 5.219 18.453 9.641 1 94.81 138 ARG B N 1
ATOM 2508 C CA . ARG B 1 138 ? 5.566 18.375 11.055 1 94.81 138 ARG B CA 1
ATOM 2509 C C . ARG B 1 138 ? 4.414 17.797 11.875 1 94.81 138 ARG B C 1
ATOM 2511 O O . ARG B 1 138 ? 4.637 17.031 12.805 1 94.81 138 ARG B O 1
ATOM 2518 N N . ALA B 1 139 ? 3.246 18.219 11.539 1 97.19 139 ALA B N 1
ATOM 2519 C CA . ALA B 1 139 ? 2.1 17.734 12.312 1 97.19 139 ALA B CA 1
ATOM 2520 C C . ALA B 1 139 ? 1.986 16.219 12.242 1 97.19 139 ALA B C 1
ATOM 2522 O O . ALA B 1 139 ? 1.764 15.562 13.266 1 97.19 139 ALA B O 1
ATOM 2523 N N . ALA B 1 140 ? 2.129 15.633 11.07 1 97.88 140 ALA B N 1
ATOM 2524 C CA . ALA B 1 140 ? 2.084 14.18 10.922 1 97.88 140 ALA B CA 1
ATOM 2525 C C . ALA B 1 140 ? 3.234 13.516 11.68 1 97.88 140 ALA B C 1
ATOM 2527 O O . ALA B 1 140 ? 3.062 12.453 12.281 1 97.88 140 ALA B O 1
ATOM 2528 N N . ASP B 1 141 ? 4.391 14.133 11.633 1 96.44 141 ASP B N 1
ATOM 2529 C CA . ASP B 1 141 ? 5.551 13.641 12.375 1 96.44 141 ASP B CA 1
ATOM 2530 C C . ASP B 1 141 ? 5.25 13.555 13.867 1 96.44 141 ASP B C 1
ATOM 2532 O O . ASP B 1 141 ? 5.621 12.578 14.523 1 96.44 141 ASP B O 1
ATOM 2536 N N . ARG B 1 142 ? 4.625 14.547 14.344 1 96.31 142 ARG B N 1
ATOM 2537 C CA . ARG B 1 142 ? 4.297 14.586 15.766 1 96.31 142 ARG B CA 1
ATOM 2538 C C . ARG B 1 142 ? 3.277 13.508 16.125 1 96.31 142 ARG B C 1
ATOM 2540 O O . ARG B 1 142 ? 3.318 12.945 17.219 1 96.31 142 ARG B O 1
ATOM 2547 N N . LEU B 1 143 ? 2.342 13.289 15.234 1 97.19 143 LEU B N 1
ATOM 2548 C CA . LEU B 1 143 ? 1.364 12.234 15.477 1 97.19 143 LEU B CA 1
ATOM 2549 C C . LEU B 1 143 ? 2.037 10.867 15.508 1 97.19 143 LEU B C 1
ATOM 2551 O O . LEU B 1 143 ? 1.623 9.984 16.266 1 97.19 143 LEU B O 1
ATOM 2555 N N . ALA B 1 144 ? 3.018 10.664 14.625 1 96.75 144 ALA B N 1
ATOM 2556 C CA . ALA B 1 144 ? 3.795 9.43 14.672 1 96.75 144 ALA B CA 1
ATOM 2557 C C . ALA B 1 144 ? 4.492 9.273 16.016 1 96.75 144 ALA B C 1
ATOM 2559 O O . ALA B 1 144 ? 4.492 8.188 16.609 1 96.75 144 ALA B O 1
ATOM 2560 N N . ALA B 1 145 ? 5.059 10.398 16.5 1 95.31 145 ALA B N 1
ATOM 2561 C CA . ALA B 1 145 ? 5.703 10.391 17.812 1 95.31 145 ALA B CA 1
ATOM 2562 C C . ALA B 1 145 ? 4.699 10.07 18.906 1 95.31 145 ALA B C 1
ATOM 2564 O O . ALA B 1 145 ? 5.016 9.359 19.859 1 95.31 145 ALA B O 1
ATOM 2565 N N . PHE B 1 146 ? 3.564 10.602 18.797 1 96 146 PHE B N 1
ATOM 2566 C CA . PHE B 1 146 ? 2.488 10.391 19.766 1 96 146 PHE B CA 1
ATOM 2567 C C . PHE B 1 146 ? 2.145 8.906 19.875 1 96 146 PHE B C 1
ATOM 2569 O O . PHE B 1 146 ? 1.792 8.422 20.938 1 96 146 PHE B O 1
ATOM 2576 N N . ALA B 1 147 ? 2.293 8.148 18.781 1 95.31 147 ALA B N 1
ATOM 2577 C CA . ALA B 1 147 ? 1.925 6.734 18.719 1 95.31 147 ALA B CA 1
ATOM 2578 C C . ALA B 1 147 ? 2.807 5.891 19.625 1 95.31 147 ALA B C 1
ATOM 2580 O O . ALA B 1 147 ? 2.42 4.793 20.031 1 95.31 147 ALA B O 1
ATOM 2581 N N . VAL B 1 148 ? 3.967 6.402 19.969 1 91.94 148 VAL B N 1
ATOM 2582 C CA . VAL B 1 148 ? 4.926 5.672 20.797 1 91.94 148 VAL B CA 1
ATOM 2583 C C . VAL B 1 148 ? 4.301 5.352 22.156 1 91.94 148 VAL B C 1
ATOM 2585 O O . VAL B 1 148 ? 4.578 4.305 22.75 1 91.94 148 VAL B O 1
ATOM 2588 N N . ASN B 1 149 ? 3.449 6.18 22.609 1 91.62 149 ASN B N 1
ATOM 2589 C CA . ASN B 1 149 ? 2.879 6.051 23.938 1 91.62 149 ASN B CA 1
ATOM 2590 C C . ASN B 1 149 ? 1.545 5.309 23.906 1 91.62 149 ASN B C 1
ATOM 2592 O O . ASN B 1 149 ? 0.873 5.191 24.938 1 91.62 149 ASN B O 1
ATOM 2596 N N . LEU B 1 150 ? 1.133 4.871 22.828 1 93.31 150 LEU B N 1
ATOM 2597 C CA . LEU B 1 150 ? -0.15 4.191 22.688 1 93.31 150 LEU B CA 1
ATOM 2598 C C . LEU B 1 150 ? 0.041 2.68 22.625 1 93.31 150 LEU B C 1
ATOM 2600 O O . LEU B 1 150 ? 1.152 2.199 22.391 1 93.31 150 LEU B O 1
ATOM 2604 N N . SER B 1 151 ? -1.043 1.966 22.906 1 91.31 151 SER B N 1
ATOM 2605 C CA . SER B 1 151 ? -1.025 0.515 22.75 1 91.31 151 SER B CA 1
ATOM 2606 C C . SER B 1 151 ? -0.887 0.12 21.297 1 91.31 151 SER B C 1
ATOM 2608 O O . SER B 1 151 ? -1.128 0.935 20.391 1 91.31 151 SER B O 1
ATOM 2610 N N . ARG B 1 152 ? -0.502 -1.077 21.016 1 85.5 152 ARG B N 1
ATOM 2611 C CA . ARG B 1 152 ? -0.379 -1.579 19.641 1 85.5 152 ARG B CA 1
ATOM 2612 C C . ARG B 1 152 ? -1.712 -1.5 18.906 1 85.5 152 ARG B C 1
ATOM 2614 O O . ARG B 1 152 ? -2.766 -1.767 19.5 1 85.5 152 ARG B O 1
ATOM 2621 N N . GLY B 1 153 ? -1.605 -1.077 17.594 1 84.62 153 GLY B N 1
ATOM 2622 C CA . GLY B 1 153 ? -2.82 -1.002 16.797 1 84.62 153 GLY B CA 1
ATOM 2623 C C . GLY B 1 153 ? -3.1 0.391 16.266 1 84.62 153 GLY B C 1
ATOM 2624 O O . GLY B 1 153 ? -2.242 1.273 16.344 1 84.62 153 GLY B O 1
ATOM 2625 N N . VAL B 1 154 ? -4.27 0.488 15.633 1 89.88 154 VAL B N 1
ATOM 2626 C CA . VAL B 1 154 ? -4.695 1.743 15.023 1 89.88 154 VAL B CA 1
ATOM 2627 C C . VAL B 1 154 ? -5.555 2.529 16.016 1 89.88 154 VAL B C 1
ATOM 2629 O O . VAL B 1 154 ? -6.504 1.99 16.594 1 89.88 154 VAL B O 1
ATOM 2632 N N . HIS B 1 155 ? -5.207 3.756 16.234 1 95 155 HIS B N 1
ATOM 2633 C CA . HIS B 1 155 ? -5.969 4.66 17.094 1 95 155 HIS B CA 1
ATOM 2634 C C . HIS B 1 155 ? -6.496 5.855 16.312 1 95 155 HIS B C 1
ATOM 2636 O O . HIS B 1 155 ? -5.73 6.754 15.945 1 95 155 HIS B O 1
ATOM 2642 N N . THR B 1 156 ? -7.766 5.875 16.078 1 95.62 156 THR B N 1
ATOM 2643 C CA . THR B 1 156 ? -8.391 7.004 15.406 1 95.62 156 THR B CA 1
ATOM 2644 C C . THR B 1 156 ? -8.648 8.141 16.391 1 95.62 156 THR B C 1
ATOM 2646 O O . THR B 1 156 ? -9.086 7.906 17.516 1 95.62 156 THR B O 1
ATOM 2649 N N . LEU B 1 157 ? -8.383 9.312 15.945 1 96.5 157 LEU B N 1
ATOM 2650 C CA . LEU B 1 157 ? -8.508 10.484 16.812 1 96.5 157 LEU B CA 1
ATOM 2651 C C . LEU B 1 157 ? -9.555 11.453 16.266 1 96.5 157 LEU B C 1
ATOM 2653 O O . LEU B 1 157 ? -9.398 12 15.18 1 96.5 157 LEU B O 1
ATOM 2657 N N . GLN B 1 158 ? -10.516 11.711 17.031 1 93.38 158 GLN B N 1
ATOM 2658 C CA . GLN B 1 158 ? -11.547 12.664 16.641 1 93.38 158 GLN B CA 1
ATOM 2659 C C . GLN B 1 158 ? -11.094 14.102 16.906 1 93.38 158 GLN B C 1
ATOM 2661 O O . GLN B 1 158 ? -11.438 15.016 16.172 1 93.38 158 GLN B O 1
ATOM 2666 N N . GLN B 1 159 ? -10.297 14.148 18.047 1 95.81 159 GLN B N 1
ATOM 2667 C CA . GLN B 1 159 ? -9.711 15.438 18.391 1 95.81 159 GLN B CA 1
ATOM 2668 C C . GLN B 1 159 ? -8.188 15.383 18.344 1 95.81 159 GLN B C 1
ATOM 2670 O O . GLN B 1 159 ? -7.59 14.359 18.672 1 95.81 159 GLN B O 1
ATOM 2675 N N . ALA B 1 160 ? -7.707 16.531 18 1 97.25 160 ALA B N 1
ATOM 2676 C CA . ALA B 1 160 ? -6.246 16.594 17.984 1 97.25 160 ALA B CA 1
ATOM 2677 C C . ALA B 1 160 ? -5.676 16.469 19.406 1 97.25 160 ALA B C 1
ATOM 2679 O O . ALA B 1 160 ? -6.188 17.094 20.328 1 97.25 160 ALA B O 1
ATOM 2680 N N . PRO B 1 161 ? -4.629 15.664 19.547 1 95.62 161 PRO B N 1
ATOM 2681 C CA . PRO B 1 161 ? -3.939 15.711 20.828 1 95.62 161 PRO B CA 1
ATOM 2682 C C . PRO B 1 161 ? -3.451 17.109 21.188 1 95.62 161 PRO B C 1
ATOM 2684 O O . PRO B 1 161 ? -3.004 17.859 20.297 1 95.62 161 PRO B O 1
ATOM 2687 N N . LEU B 1 162 ? -3.453 17.438 22.438 1 95.5 162 LEU B N 1
ATOM 2688 C CA . LEU B 1 162 ? -3.098 18.766 22.891 1 95.5 162 LEU B CA 1
ATOM 2689 C C . LEU B 1 162 ? -1.677 19.125 22.469 1 95.5 162 LEU B C 1
ATOM 2691 O O . LEU B 1 162 ? -1.404 20.281 22.109 1 95.5 162 LEU B O 1
ATOM 2695 N N . GLU B 1 163 ? -0.827 18.203 22.5 1 94.75 163 GLU B N 1
ATOM 2696 C CA . GLU B 1 163 ? 0.578 18.438 22.188 1 94.75 163 GLU B CA 1
ATOM 2697 C C . GLU B 1 163 ? 0.762 18.797 20.703 1 94.75 163 GLU B C 1
ATOM 2699 O O . GLU B 1 163 ? 1.817 19.281 20.312 1 94.75 163 GLU B O 1
ATOM 2704 N N . LEU B 1 164 ? -0.198 18.516 19.922 1 96.25 164 LEU B N 1
ATOM 2705 C CA . LEU B 1 164 ? -0.112 18.781 18.5 1 96.25 164 LEU B CA 1
ATOM 2706 C C . LEU B 1 164 ? -0.547 20.203 18.172 1 96.25 164 LEU B C 1
ATOM 2708 O O . LEU B 1 164 ? -0.229 20.719 17.094 1 96.25 164 LEU B O 1
ATOM 2712 N N . VAL B 1 165 ? -1.245 20.906 18.984 1 96.12 165 VAL B N 1
ATOM 2713 C CA . VAL B 1 165 ? -1.967 22.141 18.734 1 96.12 165 VAL B CA 1
ATOM 2714 C C . VAL B 1 165 ? -0.987 23.234 18.281 1 96.12 165 VAL B C 1
ATOM 2716 O O . VAL B 1 165 ? -1.234 23.938 17.312 1 96.12 165 VAL B O 1
ATOM 2719 N N . PRO B 1 166 ? 0.194 23.328 18.969 1 95.69 166 PRO B N 1
ATOM 2720 C CA . PRO B 1 166 ? 1.118 24.375 18.516 1 95.69 166 PRO B CA 1
ATOM 2721 C C . PRO B 1 166 ? 1.539 24.188 17.047 1 95.69 166 PRO B C 1
ATOM 2723 O O . PRO B 1 166 ? 1.713 25.172 16.328 1 95.69 166 PRO B O 1
ATOM 2726 N N . TRP B 1 167 ? 1.676 23.016 16.641 1 94.81 167 TRP B N 1
ATOM 2727 C CA . TRP B 1 167 ? 2.127 22.734 15.281 1 94.81 167 TRP B CA 1
ATOM 2728 C C . TRP B 1 167 ? 1.017 23.016 14.273 1 94.81 167 TRP B C 1
ATOM 2730 O O . TRP B 1 167 ? 1.281 23.469 13.164 1 94.81 167 TRP B O 1
ATOM 2740 N N . LEU B 1 168 ? -0.214 22.656 14.641 1 96.19 168 LEU 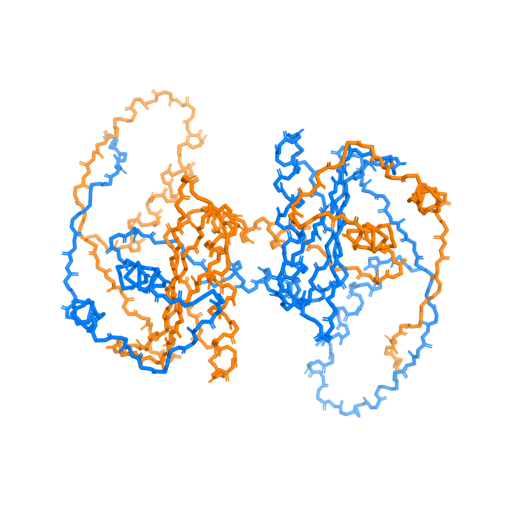B N 1
ATOM 2741 C CA . LEU B 1 168 ? -1.355 23 13.805 1 96.19 168 LEU B CA 1
ATOM 2742 C C . LEU B 1 168 ? -1.464 24.5 13.617 1 96.19 168 LEU B C 1
ATOM 2744 O O . LEU B 1 168 ? -1.698 24.984 12.5 1 96.19 168 LEU B O 1
ATOM 2748 N N . LEU B 1 169 ? -1.229 25.219 14.68 1 95.81 169 LEU B N 1
ATOM 2749 C CA . LEU B 1 169 ? -1.309 26.672 14.641 1 95.81 169 LEU B CA 1
ATOM 2750 C C . LEU B 1 169 ? -0.196 27.25 13.766 1 95.81 169 LEU B C 1
ATOM 2752 O O . LEU B 1 169 ? -0.426 28.188 13 1 95.81 169 LEU B O 1
ATOM 2756 N N . HIS B 1 170 ? 0.997 26.672 13.945 1 95.38 170 HIS B N 1
ATOM 2757 C CA . HIS B 1 170 ? 2.107 27.094 13.102 1 95.38 170 HIS B CA 1
ATOM 2758 C C . HIS B 1 170 ? 1.752 26.969 11.617 1 95.38 170 HIS B C 1
ATOM 2760 O O . HIS B 1 170 ? 2.049 27.875 10.828 1 95.38 170 HIS B O 1
ATOM 2766 N N . ASP B 1 171 ? 1.165 25.922 11.297 1 95.19 171 ASP B N 1
ATOM 2767 C CA . ASP B 1 171 ? 0.784 25.688 9.906 1 95.19 171 ASP B CA 1
ATOM 2768 C C . ASP B 1 171 ? -0.276 26.688 9.453 1 95.19 171 ASP B C 1
ATOM 2770 O O . ASP B 1 171 ? -0.201 27.219 8.344 1 95.19 171 ASP B O 1
ATOM 2774 N N . ILE B 1 172 ? -1.217 26.938 10.289 1 94.88 172 ILE B N 1
ATOM 2775 C CA . ILE B 1 172 ? -2.34 27.812 9.953 1 94.88 172 ILE B CA 1
ATOM 2776 C C . ILE B 1 172 ? -1.842 29.234 9.727 1 94.88 172 ILE B C 1
ATOM 2778 O O . ILE B 1 172 ? -2.295 29.922 8.805 1 94.88 172 ILE B O 1
ATOM 2782 N N . VAL B 1 173 ? -0.897 29.656 10.508 1 94.62 173 VAL B N 1
ATOM 2783 C CA . VAL B 1 173 ? -0.441 31.031 10.414 1 94.62 173 VAL B CA 1
ATOM 2784 C C . VAL B 1 173 ? 0.663 31.141 9.359 1 94.62 173 VAL B C 1
ATOM 2786 O O . VAL B 1 173 ? 1.174 32.25 9.102 1 94.62 173 VAL B O 1
ATOM 2789 N N . GLY B 1 174 ? 1.102 30.031 8.812 1 92.81 174 GLY B N 1
ATOM 2790 C CA . GLY B 1 174 ? 2.02 30.031 7.688 1 92.81 174 GLY B CA 1
ATOM 2791 C C . GLY B 1 174 ? 3.473 30.156 8.102 1 92.81 174 GLY B C 1
ATOM 2792 O O . GLY B 1 174 ? 4.266 30.812 7.418 1 92.81 174 GLY B O 1
ATOM 2793 N N . VAL B 1 175 ? 3.826 29.656 9.281 1 92.5 175 VAL B N 1
ATOM 2794 C CA . VAL B 1 175 ? 5.227 29.641 9.695 1 92.5 175 VAL B CA 1
ATOM 2795 C C . VAL B 1 175 ? 6.055 28.859 8.68 1 92.5 175 VAL B C 1
ATOM 2797 O O . VAL B 1 175 ? 5.684 27.766 8.281 1 92.5 175 VAL B O 1
ATOM 2800 N N . SER B 1 176 ? 7.117 29.469 8.25 1 91.94 176 SER B N 1
ATOM 2801 C CA . SER B 1 176 ? 7.965 28.844 7.238 1 91.94 176 SER B CA 1
ATOM 2802 C C . SER B 1 176 ? 9.266 28.344 7.848 1 91.94 176 SER B C 1
ATOM 2804 O O . SER B 1 176 ? 9.711 28.828 8.883 1 91.94 176 SER B O 1
ATOM 2806 N N . TYR B 1 177 ? 9.812 27.375 7.25 1 90.69 177 TYR B N 1
ATOM 2807 C CA . TYR B 1 177 ? 11.094 26.781 7.613 1 90.69 177 TYR B CA 1
ATOM 2808 C C . TYR B 1 177 ? 12.062 26.797 6.434 1 90.69 177 TYR B C 1
ATOM 2810 O O . TYR B 1 177 ? 11.656 26.594 5.289 1 90.69 177 TYR B O 1
ATOM 2818 N N . ASN B 1 178 ? 13.297 27 6.734 1 89.38 178 ASN B N 1
ATOM 2819 C CA . ASN B 1 178 ? 14.289 27.078 5.672 1 89.38 178 ASN B CA 1
ATOM 2820 C C . ASN B 1 178 ? 14.891 25.703 5.375 1 89.38 178 ASN B C 1
ATOM 2822 O O . ASN B 1 178 ? 15.125 24.922 6.293 1 89.38 178 ASN B O 1
ATOM 2826 N N . ARG B 1 179 ? 15.008 25.438 4.105 1 87.44 179 ARG B N 1
ATOM 2827 C CA . ARG B 1 179 ? 15.68 24.219 3.646 1 87.44 179 ARG B CA 1
ATOM 2828 C C . ARG B 1 179 ? 16.609 24.531 2.479 1 87.44 179 ARG B C 1
ATOM 2830 O O . ARG B 1 179 ? 16.266 25.312 1.595 1 87.44 179 ARG B O 1
ATOM 2837 N N . ARG B 1 180 ? 17.812 23.953 2.555 1 86.56 180 ARG B N 1
ATOM 2838 C CA . ARG B 1 180 ? 18.734 24.094 1.421 1 86.56 180 ARG B CA 1
ATOM 2839 C C . ARG B 1 180 ? 18.422 23.062 0.341 1 86.56 180 ARG B C 1
ATOM 2841 O O . ARG B 1 180 ? 18.359 21.859 0.617 1 86.56 180 ARG B O 1
ATOM 2848 N N . VAL B 1 181 ? 18.094 23.516 -0.781 1 85 181 VAL B N 1
ATOM 2849 C CA . VAL B 1 181 ? 17.781 22.625 -1.888 1 85 181 VAL B CA 1
ATOM 2850 C C . VAL B 1 181 ? 18.828 22.781 -2.996 1 85 181 VAL B C 1
ATOM 2852 O O . VAL B 1 181 ? 19.375 23.875 -3.188 1 85 181 VAL B O 1
ATOM 2855 N N . THR B 1 182 ? 19.172 21.656 -3.619 1 83.44 182 THR B N 1
ATOM 2856 C CA . THR B 1 182 ? 20.156 21.656 -4.699 1 83.44 182 THR B CA 1
ATOM 2857 C C . THR B 1 182 ? 19.547 22.234 -5.977 1 83.44 182 THR B C 1
ATOM 2859 O O . THR B 1 182 ? 18.5 21.781 -6.434 1 83.44 182 THR B O 1
ATOM 2862 N N . VAL B 1 183 ? 20.125 23.297 -6.434 1 80 183 VAL B N 1
ATOM 2863 C CA . VAL B 1 183 ? 19.688 23.891 -7.695 1 80 183 VAL B CA 1
ATOM 2864 C C . VAL B 1 183 ? 20.828 23.844 -8.711 1 80 183 VAL B C 1
ATOM 2866 O O . VAL B 1 183 ? 22 24.016 -8.352 1 80 183 VAL B O 1
ATOM 2869 N N . PHE B 1 184 ? 20.5 23.375 -9.883 1 69.25 184 PHE B N 1
ATOM 2870 C CA . PHE B 1 184 ? 21.5 23.344 -10.945 1 69.25 184 PHE B CA 1
ATOM 2871 C C . PHE B 1 184 ? 21.75 24.734 -11.5 1 69.25 184 PHE B C 1
ATOM 2873 O O . PHE B 1 184 ? 20.797 25.469 -11.797 1 69.25 184 PHE B O 1
ATOM 2880 N N . VAL B 1 185 ? 22.922 25.156 -11.297 1 68.75 185 VAL B N 1
ATOM 2881 C CA . VAL B 1 185 ? 23.281 26.453 -11.867 1 68.75 185 VAL B CA 1
ATOM 2882 C C . VAL B 1 185 ? 24.062 26.25 -13.156 1 68.75 185 VAL B C 1
ATOM 2884 O O . VAL B 1 185 ? 24.938 25.391 -13.234 1 68.75 185 VAL B O 1
ATOM 2887 N N . SER B 1 186 ? 23.391 26.766 -14.25 1 59.56 186 SER B N 1
ATOM 2888 C CA . SER B 1 186 ? 24.125 26.812 -15.508 1 59.56 186 SER B CA 1
ATOM 2889 C C . SER B 1 186 ? 25.297 27.797 -15.43 1 59.56 186 SER B C 1
ATOM 2891 O O . SER B 1 186 ? 25.203 28.812 -14.719 1 59.56 186 SER B O 1
#

Nearest PDB structures (foldseek):
  4h8k-assembly1_B  TM=6.723E-01  e=8.892E-06  uncultured organism
  4e19-assembly2_B  TM=7.073E-01  e=6.432E-05  Halobacterium salinarum NRC-1
  3u3g-assembly3_C  TM=5.881E-01  e=1.516E-04  uncultured organism
  5ux0-assembly2_D  TM=6.771E-01  e=2.279E-02  Marinitoga piezophila
  5i4a-assembly2_C  TM=6.717E-01  e=5.372E-02  Marinitoga piezophila KA3